Protein AF-A0A261B0F0-F1 (afdb_monomer_lite)

Organism: Caenorhabditis remanei (NCBI:txid31234)

Radius of gyration: 28.97 Å; chains: 1; bounding box: 73×93×72 Å

Secondary structure (DSSP, 8-state):
----------------------------------SEETTEE-HHHHHHHHTEETTTTEEPPHHHHHHHHHHHHHS--PBP-HHHHHHHHHHTTT-HHHHHHHHHHHHHHHHHTT--TTGGGEESSSS-TT-PEEPPHHHHHHHHHHHHHHTT----HHHHHHHHHHHHHHHHHHHHHHHHHHHTT-SS-HHHHHHHHHHHHHHH-SPP-----TTSPPS-------

pLDDT: mean 70.71, std 19.35, range [28.67, 92.12]

Foldseek 3Di:
DDDDDDDDDDDDDPDPDPPCPDPPPPPPPPDLQDCDDPQAGEVVSLCCVQFADPVVGGGDDPVSNVVSVVVVVVGLHQHDLVVLVVVLVVCPPPPVVSNVVSVVVSVVSNDVSPDDPLLLLEACDPDDPLLRHYDDPVVLQVVQVCVCVVVVHDPDPVSSVVSSVVVRVVSRVVSVVVQVVVVVVDVDHSSVSSVVVVVVCVVVDDPDPPPPPPPPDDPPPPDDDD

Structure (mmCIF, N/CA/C/O backbone):
data_AF-A0A261B0F0-F1
#
_entry.id   AF-A0A261B0F0-F1
#
loop_
_atom_site.group_PDB
_atom_site.id
_atom_site.type_symbol
_atom_site.label_atom_id
_atom_site.label_alt_id
_atom_site.label_comp_id
_atom_site.label_asym_id
_atom_site.label_entity_id
_atom_site.label_seq_id
_atom_site.pdbx_PDB_ins_code
_atom_site.Cartn_x
_atom_site.Cartn_y
_atom_site.Cartn_z
_atom_site.occupancy
_atom_site.B_iso_or_equiv
_atom_site.auth_seq_id
_atom_site.auth_comp_id
_atom_site.auth_asym_id
_atom_site.auth_atom_id
_atom_site.pdbx_PDB_model_num
ATOM 1 N N . MET A 1 1 ? -51.728 63.336 38.977 1.00 35.16 1 MET A N 1
ATOM 2 C CA . MET A 1 1 ? -52.144 62.770 40.286 1.00 35.16 1 MET A CA 1
ATOM 3 C C . MET A 1 1 ? -51.046 61.835 40.785 1.00 35.16 1 MET A C 1
ATOM 5 O O . MET A 1 1 ? -50.604 61.065 39.953 1.00 35.16 1 MET A O 1
ATOM 9 N N . ARG A 1 2 ? -50.689 61.882 42.091 1.00 33.91 2 ARG A N 1
ATOM 10 C CA . ARG A 1 2 ? -49.745 61.002 42.855 1.00 33.91 2 ARG A CA 1
ATOM 11 C C . ARG A 1 2 ? -48.309 60.885 42.279 1.00 33.91 2 ARG A C 1
ATOM 13 O O . ARG A 1 2 ? -48.150 60.665 41.094 1.00 33.91 2 ARG A O 1
ATOM 20 N N . ARG A 1 3 ? -47.205 61.188 42.980 1.00 29.95 3 ARG A N 1
ATOM 21 C CA . ARG A 1 3 ? -46.650 60.934 44.343 1.00 29.95 3 ARG A CA 1
ATOM 22 C C . ARG A 1 3 ? -45.656 59.752 44.404 1.00 29.95 3 ARG A C 1
ATOM 24 O O . ARG A 1 3 ? -45.987 58.633 44.047 1.00 29.95 3 ARG A O 1
ATOM 31 N N . VAL A 1 4 ? -44.471 60.118 44.899 1.00 31.39 4 VAL A N 1
ATOM 32 C CA . VAL A 1 4 ? -43.168 59.452 45.129 1.00 31.39 4 VAL A CA 1
ATOM 33 C C . VAL A 1 4 ? -43.180 58.285 46.139 1.00 31.39 4 VAL A C 1
ATOM 35 O O . VAL A 1 4 ? -44.006 58.335 47.048 1.00 31.39 4 VAL A O 1
ATOM 38 N N . ALA A 1 5 ? -42.199 57.360 46.004 1.00 31.69 5 ALA A N 1
ATOM 39 C CA . ALA A 1 5 ? -41.456 56.535 47.012 1.00 31.69 5 ALA A CA 1
ATOM 40 C C . ALA A 1 5 ? -41.208 55.103 46.435 1.00 31.69 5 ALA A C 1
ATOM 42 O O . ALA A 1 5 ? -42.153 54.556 45.881 1.00 31.69 5 ALA A O 1
ATOM 43 N N . VAL A 1 6 ? -40.024 54.452 46.357 1.00 32.84 6 VAL A N 1
ATOM 44 C CA . VAL A 1 6 ? -38.794 54.354 47.201 1.00 32.84 6 VAL A CA 1
ATOM 45 C C . VAL A 1 6 ? -39.104 53.732 48.577 1.00 32.84 6 VAL A C 1
ATOM 47 O O . VAL A 1 6 ? -40.038 54.196 49.212 1.00 32.84 6 VAL A O 1
ATOM 50 N N . THR A 1 7 ? -38.410 52.740 49.145 1.00 32.31 7 THR A N 1
ATOM 51 C CA . THR A 1 7 ? -37.197 51.954 48.800 1.00 32.31 7 THR A CA 1
ATOM 52 C C . THR A 1 7 ? -37.584 50.555 48.210 1.00 32.31 7 THR A C 1
ATOM 54 O O . THR A 1 7 ? -38.614 50.513 47.542 1.00 32.31 7 THR A O 1
ATOM 57 N N . ASP A 1 8 ? -36.879 49.403 48.274 1.00 30.36 8 ASP A N 1
ATOM 58 C CA . ASP A 1 8 ? -35.608 48.978 48.917 1.00 30.36 8 ASP A CA 1
ATOM 59 C C . ASP A 1 8 ? -34.906 47.776 48.216 1.00 30.36 8 ASP A C 1
ATOM 61 O O . ASP A 1 8 ? -35.319 47.316 47.153 1.00 30.36 8 ASP A O 1
ATOM 65 N N . ASN A 1 9 ? -33.810 47.331 48.838 1.00 30.16 9 ASN A N 1
ATOM 66 C CA . ASN A 1 9 ? -32.865 46.249 48.559 1.00 30.16 9 ASN A CA 1
ATOM 67 C C . ASN A 1 9 ? -33.357 44.824 48.890 1.00 30.16 9 ASN A C 1
ATOM 69 O O . ASN A 1 9 ? -34.015 44.628 49.904 1.00 30.16 9 ASN A O 1
ATOM 73 N N . GLU A 1 10 ? -32.821 43.821 48.182 1.00 31.03 10 GLU A N 1
ATOM 74 C CA . GLU A 1 10 ? -31.960 42.809 48.827 1.00 31.03 10 GLU A CA 1
ATOM 75 C C . GLU A 1 10 ? -31.028 42.124 47.810 1.00 31.03 10 GLU A C 1
ATOM 77 O O . GLU A 1 10 ? -31.358 41.967 46.634 1.00 31.03 10 GLU A O 1
ATOM 82 N N . SER A 1 11 ? -29.817 41.780 48.253 1.00 33.94 11 SER A N 1
ATOM 83 C CA . SER A 1 11 ? -28.717 41.307 47.407 1.00 33.94 11 SER A CA 1
ATOM 84 C C . SER A 1 11 ? -28.261 39.910 47.820 1.00 33.94 11 SER A C 1
ATOM 86 O O . SER A 1 11 ? -27.661 39.766 48.885 1.00 33.94 11 SER A O 1
ATOM 88 N N . GLU A 1 12 ? -28.427 38.907 46.955 1.00 32.41 12 GLU A N 1
ATOM 89 C CA . GLU A 1 12 ? -27.807 37.592 47.159 1.00 32.41 12 GLU A CA 1
ATOM 90 C C . GLU A 1 12 ? -26.701 37.305 46.136 1.00 32.41 12 GLU A C 1
ATOM 92 O O . GLU A 1 12 ? -26.923 37.004 44.963 1.00 32.41 12 GLU A O 1
ATOM 97 N N . ASN A 1 13 ? -25.467 37.372 46.640 1.00 31.23 13 ASN A N 1
ATOM 98 C CA . ASN A 1 13 ? -24.272 36.822 46.012 1.00 31.23 13 ASN A CA 1
ATOM 99 C C . ASN A 1 13 ? -24.401 35.290 45.918 1.00 31.23 13 ASN A C 1
ATOM 101 O O . ASN A 1 13 ? -24.074 34.582 46.871 1.00 31.23 13 ASN A O 1
ATOM 105 N N . SER A 1 14 ? -24.816 34.756 44.767 1.00 32.66 14 SER A N 1
ATOM 106 C CA . SER A 1 14 ? -24.702 33.316 44.508 1.00 32.66 14 SER A CA 1
ATOM 107 C C . SER A 1 14 ? -23.310 32.995 43.961 1.00 32.66 14 SER A C 1
ATOM 109 O O . SER A 1 14 ? -23.016 33.169 42.775 1.00 32.66 14 SER A O 1
ATOM 111 N N . SER A 1 15 ? -22.417 32.566 44.853 1.00 28.67 15 SER A N 1
ATOM 112 C CA . SER A 1 15 ? -21.057 32.161 44.513 1.00 28.67 15 SER A CA 1
ATOM 113 C C . SER A 1 15 ? -21.056 30.848 43.727 1.00 28.67 15 SER A C 1
ATOM 115 O O . SER A 1 15 ? -21.059 29.756 44.292 1.00 28.67 15 SER A O 1
ATOM 117 N N . TYR A 1 16 ? -20.965 30.941 42.400 1.00 29.86 16 TYR A N 1
ATOM 118 C CA . TYR A 1 16 ? -20.604 29.792 41.571 1.00 29.86 16 TYR A CA 1
ATOM 119 C C . TYR A 1 16 ? -19.133 29.428 41.798 1.00 29.86 16 TYR A C 1
ATOM 121 O O . TYR A 1 16 ? -18.245 29.834 41.050 1.00 29.86 16 TYR A O 1
ATOM 129 N N . THR A 1 17 ? -18.872 28.637 42.838 1.00 34.03 17 THR A N 1
ATOM 130 C CA . THR A 1 17 ? -17.642 27.857 42.968 1.00 34.03 17 THR A CA 1
ATOM 131 C C . THR A 1 17 ? -17.579 26.864 41.807 1.00 34.03 17 THR A C 1
ATOM 133 O O . THR A 1 17 ? -18.410 25.955 41.737 1.00 34.03 17 THR A O 1
ATOM 136 N N . PRO A 1 18 ? -16.600 26.968 40.888 1.00 30.92 18 PRO A N 1
ATOM 137 C CA . PRO A 1 18 ? -16.408 25.935 39.888 1.00 30.92 18 PRO A CA 1
ATOM 138 C C . PRO A 1 18 ? -15.930 24.690 40.628 1.00 30.92 18 PRO A C 1
ATOM 140 O O . PRO A 1 18 ? -14.825 24.681 41.180 1.00 30.92 18 PRO A O 1
ATOM 143 N N . THR A 1 19 ? -16.755 23.641 40.671 1.00 32.44 19 THR A N 1
ATOM 144 C CA . THR A 1 19 ? -16.351 22.352 41.234 1.00 32.44 19 THR A CA 1
ATOM 145 C C . THR A 1 19 ? -15.064 21.924 40.547 1.00 32.44 19 THR A C 1
ATOM 147 O O . THR A 1 19 ? -15.055 21.661 39.343 1.00 32.44 19 THR A O 1
ATOM 150 N N . ARG A 1 20 ? -13.973 21.895 41.321 1.00 32.22 20 ARG A N 1
ATOM 151 C CA . ARG A 1 20 ? -12.617 21.559 40.885 1.00 32.22 20 ARG A CA 1
ATOM 152 C C . ARG A 1 20 ? -12.619 20.155 40.286 1.00 32.22 20 ARG A C 1
ATOM 154 O O . ARG A 1 20 ? -12.381 19.177 40.993 1.00 32.22 20 ARG A O 1
ATOM 161 N N . ARG A 1 21 ? -12.897 20.054 38.982 1.00 31.73 21 ARG A N 1
ATOM 162 C CA . ARG A 1 21 ? -12.754 18.813 38.224 1.00 31.73 21 ARG A CA 1
ATOM 163 C C . ARG A 1 21 ? -11.304 18.400 38.403 1.00 31.73 21 ARG A C 1
ATOM 165 O O . ARG A 1 21 ? -10.411 19.169 38.049 1.00 31.73 21 ARG A O 1
ATOM 172 N N . ALA A 1 22 ? -11.088 17.254 39.046 1.00 33.47 22 ALA A N 1
ATOM 173 C CA . ALA A 1 22 ? -9.748 16.778 39.337 1.00 33.47 22 ALA A CA 1
ATOM 174 C C . ALA A 1 22 ? -8.948 16.799 38.035 1.00 33.47 22 ALA A C 1
ATOM 176 O O . ALA A 1 22 ? -9.366 16.204 37.039 1.00 33.47 22 ALA A O 1
ATOM 177 N N . THR A 1 23 ? -7.839 17.538 38.035 1.00 32.75 23 THR A N 1
ATOM 178 C CA . THR A 1 23 ? -6.882 17.523 36.937 1.00 32.75 23 THR A CA 1
ATOM 179 C C . THR A 1 23 ? -6.371 16.101 36.821 1.00 32.75 23 THR A C 1
ATOM 181 O O . THR A 1 23 ? -5.490 15.695 37.580 1.00 32.75 23 THR A O 1
ATOM 184 N N . VAL A 1 24 ? -6.938 15.349 35.875 1.00 38.50 24 VAL A N 1
ATOM 185 C CA . VAL A 1 24 ? -6.263 14.193 35.293 1.00 38.50 24 VAL A CA 1
ATOM 186 C C . VAL A 1 24 ? -4.876 14.711 34.914 1.00 38.50 24 VAL A C 1
ATOM 188 O O . VAL A 1 24 ? -4.813 15.746 34.239 1.00 38.50 24 VAL A O 1
ATOM 191 N N . PRO A 1 25 ? -3.778 14.101 35.396 1.00 33.16 25 PRO A N 1
ATOM 192 C CA . PRO A 1 25 ? -2.4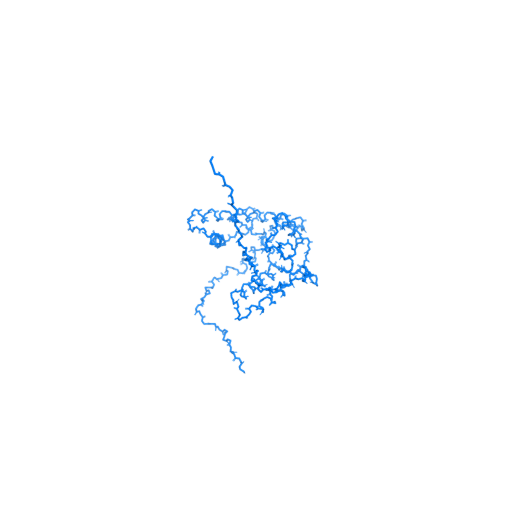59 14.567 35.021 1.00 33.16 25 PRO A CA 1
ATOM 193 C C . PRO A 1 25 ? -2.384 14.501 33.501 1.00 33.16 25 PRO A C 1
ATOM 195 O O . PRO A 1 25 ? -2.546 13.424 32.926 1.00 33.16 25 PRO A O 1
ATOM 198 N N . ALA A 1 26 ? -2.194 15.654 32.855 1.00 34.78 26 ALA A N 1
ATOM 199 C CA . ALA A 1 26 ? -1.899 15.689 31.435 1.00 34.78 26 ALA A CA 1
ATOM 200 C C . ALA A 1 26 ? -0.641 14.843 31.251 1.00 34.78 26 ALA A C 1
ATOM 202 O O . ALA A 1 26 ? 0.422 15.197 31.771 1.00 34.78 26 ALA A O 1
ATOM 203 N N . VAL A 1 27 ? -0.789 13.679 30.617 1.00 39.16 27 VAL A N 1
ATOM 204 C CA . VAL A 1 27 ? 0.317 12.742 30.474 1.00 39.16 27 VAL A CA 1
ATOM 205 C C . VAL A 1 27 ? 1.307 13.408 29.534 1.00 39.16 27 VAL A C 1
ATOM 207 O O . VAL A 1 27 ? 1.079 13.501 28.332 1.00 39.16 27 VAL A O 1
ATOM 210 N N . SER A 1 28 ? 2.375 13.952 30.116 1.00 34.97 28 SER A N 1
ATOM 211 C CA . SER A 1 28 ? 3.416 14.655 29.382 1.00 34.97 28 SER A CA 1
ATOM 212 C C . SER A 1 28 ? 4.156 13.651 28.507 1.00 34.97 28 SER A C 1
ATOM 214 O O . SER A 1 28 ? 5.152 13.053 28.908 1.00 34.97 28 SER A O 1
ATOM 216 N N . HIS A 1 29 ? 3.669 13.465 27.284 1.00 40.12 29 HIS A N 1
ATOM 217 C CA . HIS A 1 29 ? 4.395 12.798 26.210 1.00 40.12 29 HIS A CA 1
ATOM 218 C C . HIS A 1 29 ? 5.354 13.777 25.519 1.00 40.12 29 HIS A C 1
ATOM 220 O O . HIS A 1 29 ? 5.561 13.730 24.312 1.00 40.12 29 HIS A O 1
ATOM 226 N N . SER A 1 30 ? 6.016 14.633 26.309 1.00 41.41 30 SER A N 1
ATOM 227 C CA . SER A 1 30 ? 7.213 15.352 25.873 1.00 41.41 30 SER A CA 1
ATOM 228 C C . SER A 1 30 ? 8.431 14.427 25.964 1.00 41.41 30 SER A C 1
ATOM 230 O O . SER A 1 30 ? 9.343 14.603 26.771 1.00 41.41 30 SER A O 1
ATOM 232 N N . ARG A 1 31 ? 8.429 13.398 25.114 1.00 45.81 31 ARG A N 1
ATOM 233 C CA . ARG A 1 31 ?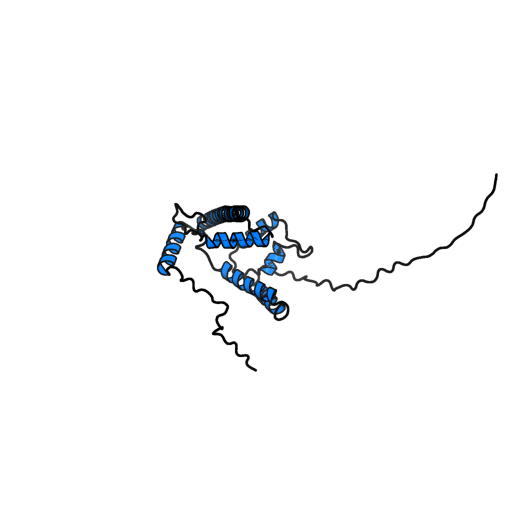 9.661 12.859 24.548 1.00 45.81 31 ARG A CA 1
ATOM 234 C C . ARG A 1 31 ? 9.663 13.286 23.092 1.00 45.81 31 ARG A C 1
ATOM 236 O O . ARG A 1 31 ? 8.796 12.867 22.335 1.00 45.81 31 ARG A O 1
ATOM 243 N N . THR A 1 32 ? 10.663 14.067 22.699 1.00 47.78 32 THR A N 1
ATOM 244 C CA . THR A 1 32 ? 11.094 14.187 21.304 1.00 47.78 32 THR A CA 1
ATOM 245 C C . THR A 1 32 ? 11.615 12.825 20.848 1.00 47.78 32 THR A C 1
ATOM 247 O O . THR A 1 32 ? 12.816 12.556 20.835 1.00 47.78 32 THR A O 1
ATOM 250 N N . LYS A 1 33 ? 10.678 11.921 20.557 1.00 61.50 33 LYS A N 1
ATOM 251 C CA . LYS A 1 33 ? 10.945 10.615 19.974 1.00 61.50 33 LYS A CA 1
ATOM 252 C C . LYS A 1 33 ? 11.580 10.837 18.606 1.00 61.50 33 LYS A C 1
ATOM 254 O O . LYS A 1 33 ? 11.023 11.521 17.756 1.00 61.50 33 LYS A O 1
ATOM 259 N N . LEU A 1 34 ? 12.770 10.283 18.415 1.00 79.69 34 LEU A N 1
ATOM 260 C CA . LEU A 1 34 ? 13.475 10.363 17.144 1.00 79.69 34 LEU A CA 1
ATOM 261 C C . LEU A 1 34 ? 12.772 9.440 16.145 1.00 79.69 34 LEU A C 1
ATOM 263 O O . LEU A 1 34 ? 12.695 8.243 16.396 1.00 79.69 34 LEU A O 1
ATOM 267 N N . ALA A 1 35 ? 12.360 9.936 14.976 1.00 82.75 35 ALA A N 1
ATOM 268 C CA . ALA A 1 35 ? 11.803 9.087 13.915 1.00 82.75 35 ALA A CA 1
ATOM 269 C C . ALA A 1 35 ? 12.739 7.942 13.442 1.00 82.75 35 ALA A C 1
ATOM 271 O O . ALA A 1 35 ? 12.301 7.019 12.754 1.00 82.75 35 ALA A O 1
ATOM 272 N N . SER A 1 36 ? 14.031 7.970 13.796 1.00 85.31 36 SER A N 1
ATOM 273 C CA . SER A 1 36 ? 14.965 6.858 13.581 1.00 85.31 36 SER A CA 1
ATOM 274 C C . SER A 1 36 ? 16.062 6.786 14.642 1.00 85.31 36 SER A C 1
ATOM 276 O O . SER A 1 36 ? 16.616 7.821 15.011 1.00 85.31 36 SER A O 1
ATOM 278 N N . ILE A 1 37 ? 16.456 5.570 15.031 1.00 86.62 37 ILE A N 1
ATOM 279 C CA . ILE A 1 37 ? 17.597 5.272 15.916 1.00 86.62 37 ILE A CA 1
ATOM 280 C C . ILE A 1 37 ? 18.470 4.194 15.250 1.00 86.62 37 ILE A C 1
ATOM 282 O O . ILE A 1 37 ? 17.957 3.349 14.523 1.00 86.62 37 ILE A O 1
ATOM 286 N N . ASN A 1 38 ? 19.795 4.229 15.450 1.00 83.00 38 ASN A N 1
ATOM 287 C CA . ASN A 1 38 ? 20.754 3.236 14.923 1.00 83.00 38 ASN A CA 1
ATOM 288 C C . ASN A 1 38 ? 20.621 2.948 13.409 1.00 83.00 38 ASN A C 1
ATOM 290 O O . ASN A 1 38 ? 20.755 1.811 12.963 1.00 83.00 38 ASN A O 1
ATOM 294 N N . ASN A 1 39 ? 20.344 3.993 12.620 1.00 81.62 39 ASN A N 1
ATOM 295 C CA . ASN A 1 39 ? 20.047 3.929 11.182 1.00 81.62 39 ASN A CA 1
ATOM 296 C C . ASN A 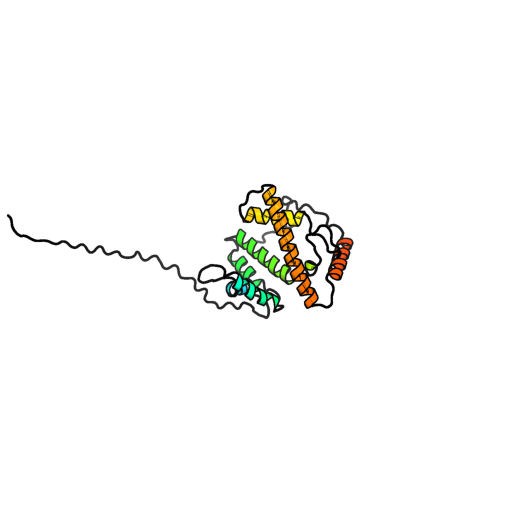1 39 ? 18.847 3.035 10.791 1.00 81.62 39 ASN A C 1
ATOM 298 O O . ASN A 1 39 ? 18.779 2.537 9.670 1.00 81.62 39 ASN A O 1
ATOM 302 N N . LYS A 1 40 ? 17.870 2.871 11.688 1.00 82.56 40 LYS A N 1
ATOM 303 C CA . LYS A 1 40 ? 16.608 2.173 11.427 1.00 82.56 40 LYS A CA 1
ATOM 304 C C . LYS A 1 40 ? 15.406 3.093 11.616 1.00 82.56 40 LYS A C 1
ATOM 306 O O . LYS A 1 40 ? 15.445 3.977 12.471 1.00 82.56 40 LYS A O 1
ATOM 311 N N . TRP A 1 41 ? 14.342 2.900 10.841 1.00 87.38 41 TRP A N 1
ATOM 312 C CA . TRP A 1 41 ? 13.082 3.629 11.033 1.00 87.38 41 TRP A CA 1
ATOM 313 C C . TRP A 1 41 ? 12.328 3.104 12.260 1.00 87.38 41 TRP A C 1
ATOM 315 O O . TRP A 1 41 ? 12.161 1.895 12.392 1.00 87.38 41 TRP A O 1
ATOM 325 N N . LEU A 1 42 ? 11.850 4.010 13.116 1.00 89.00 42 LEU A N 1
ATOM 326 C CA . LEU A 1 42 ? 10.960 3.708 14.242 1.00 89.00 42 LEU A CA 1
ATOM 327 C C . LEU A 1 42 ? 9.514 4.021 13.809 1.00 89.00 42 LEU A C 1
ATOM 329 O O . LEU A 1 42 ? 9.204 5.198 13.623 1.00 89.00 42 LEU A O 1
ATOM 333 N N . PRO A 1 43 ? 8.646 3.026 13.531 1.00 86.44 43 PRO A N 1
ATOM 334 C CA . PRO A 1 43 ? 7.383 3.258 12.822 1.00 86.44 43 PRO A CA 1
ATOM 335 C C . PRO A 1 43 ? 6.367 4.132 13.554 1.00 86.44 43 PRO A C 1
ATOM 337 O O . PRO A 1 43 ? 5.660 4.902 12.899 1.00 86.44 43 PRO A O 1
ATOM 340 N N . ILE A 1 44 ? 6.272 4.013 14.880 1.00 88.88 44 ILE A N 1
ATOM 341 C CA . ILE A 1 44 ? 5.342 4.807 15.686 1.00 88.88 44 ILE A CA 1
ATOM 342 C C . ILE A 1 44 ? 5.913 6.219 15.818 1.00 88.88 44 ILE A C 1
ATOM 344 O O . ILE A 1 44 ? 5.242 7.161 15.408 1.00 88.88 44 ILE A O 1
ATOM 348 N N . SER A 1 45 ? 7.175 6.361 16.241 1.00 89.81 45 SER A N 1
ATOM 349 C CA . SER A 1 45 ? 7.877 7.654 16.321 1.00 89.81 45 SER A CA 1
ATOM 350 C C . SER A 1 45 ? 7.843 8.428 14.997 1.00 89.81 45 SER A C 1
ATOM 352 O O . SER A 1 45 ? 7.533 9.617 14.971 1.00 89.81 45 SER A O 1
ATOM 354 N N . PHE A 1 46 ? 8.121 7.760 13.870 1.00 89.88 46 PHE A N 1
ATOM 355 C CA . PHE A 1 46 ? 8.056 8.377 12.545 1.00 89.88 46 PHE A CA 1
ATOM 356 C C . PHE A 1 46 ? 6.640 8.876 12.250 1.00 89.88 46 PHE A C 1
ATOM 358 O O . PHE A 1 46 ? 6.486 10.004 11.790 1.00 89.88 46 PHE A O 1
ATOM 365 N N . SER A 1 47 ? 5.614 8.067 12.529 1.00 88.06 47 SER A N 1
ATOM 366 C CA . SER A 1 47 ? 4.213 8.422 12.270 1.00 88.06 47 SER A CA 1
ATOM 367 C C . SER A 1 47 ? 3.714 9.559 13.169 1.00 88.06 47 SER A C 1
ATOM 369 O O . SER A 1 47 ? 3.028 10.454 12.678 1.00 88.06 47 SER A O 1
ATOM 371 N N . GLU A 1 48 ? 4.101 9.566 14.447 1.00 87.81 48 GLU A N 1
ATOM 372 C CA . GLU A 1 48 ? 3.822 10.644 15.408 1.00 87.81 48 GLU A CA 1
ATOM 373 C C . GLU A 1 48 ? 4.480 11.975 14.999 1.00 87.81 48 GLU A C 1
ATOM 375 O O . GLU A 1 48 ? 3.894 13.029 15.218 1.00 87.81 48 GLU A O 1
ATOM 380 N N . GLU A 1 49 ? 5.664 11.947 14.375 1.00 87.56 49 GLU A N 1
ATOM 381 C CA . GLU A 1 49 ? 6.353 13.153 13.883 1.00 87.56 49 GLU A CA 1
ATOM 382 C C . GLU A 1 49 ? 5.836 13.615 12.501 1.00 87.56 49 GLU A C 1
ATOM 384 O O . GLU A 1 49 ? 5.840 14.807 12.194 1.00 87.56 49 GLU A O 1
ATOM 389 N N . ASN A 1 50 ? 5.410 12.686 11.633 1.00 85.38 50 ASN A N 1
ATOM 390 C CA . ASN A 1 50 ? 5.231 12.955 10.198 1.00 85.38 50 ASN A CA 1
ATOM 391 C C . ASN A 1 50 ? 3.799 12.836 9.668 1.00 85.38 50 ASN A C 1
ATOM 393 O O . ASN A 1 50 ? 3.527 13.365 8.586 1.00 85.38 50 ASN A O 1
ATOM 397 N N . PHE A 1 51 ? 2.899 12.144 10.368 1.00 85.69 51 PHE A N 1
ATOM 398 C CA . PHE A 1 51 ? 1.538 11.863 9.892 1.00 85.69 51 PHE A CA 1
ATOM 399 C C . PHE A 1 51 ? 0.437 12.306 10.861 1.00 85.69 51 PHE A C 1
ATOM 401 O O . PHE A 1 51 ? -0.722 12.388 10.450 1.00 85.69 51 PHE A O 1
ATOM 408 N N . TYR A 1 52 ? 0.771 12.608 12.116 1.00 82.50 52 TYR A N 1
ATOM 409 C CA . TYR A 1 52 ? -0.201 12.827 13.183 1.00 82.50 52 TYR A CA 1
ATOM 410 C C . TYR A 1 52 ? 0.107 14.089 13.997 1.00 82.50 52 TYR A C 1
ATOM 412 O O . TYR A 1 52 ? 1.234 14.305 14.429 1.00 82.50 52 TYR A O 1
ATOM 420 N N . ASP A 1 53 ? -0.905 14.916 14.240 1.00 81.06 53 ASP A N 1
ATOM 421 C CA . ASP A 1 53 ? -0.849 15.979 15.236 1.00 81.06 53 ASP A CA 1
ATOM 422 C C . ASP A 1 53 ? -1.171 15.379 16.609 1.00 81.06 53 ASP A C 1
ATOM 424 O O . ASP A 1 53 ? -2.331 15.205 16.990 1.00 81.06 53 ASP A O 1
ATOM 428 N N . SER A 1 54 ? -0.116 15.069 17.361 1.00 79.00 54 SER A N 1
ATOM 429 C CA . SER A 1 54 ? -0.219 14.490 18.704 1.00 79.00 54 SER A CA 1
ATOM 430 C C . SER A 1 54 ? -0.787 15.453 19.762 1.00 79.00 54 SER A C 1
ATOM 432 O O . SER A 1 54 ? -1.150 14.998 20.844 1.00 79.00 54 SER A O 1
ATOM 434 N N . LEU A 1 55 ? -0.881 16.763 19.486 1.00 81.38 55 LEU A N 1
ATOM 435 C CA . LEU A 1 55 ? -1.507 17.735 20.394 1.00 81.38 55 LEU A CA 1
ATOM 436 C C . LEU A 1 55 ? -3.028 17.744 20.227 1.00 81.38 55 LEU A C 1
ATOM 438 O O . LEU A 1 55 ? -3.756 17.779 21.218 1.00 81.38 55 LEU A O 1
ATOM 442 N N . ASN A 1 56 ? -3.501 17.708 18.979 1.00 75.94 56 ASN A N 1
ATOM 443 C CA . ASN A 1 56 ? -4.928 17.762 18.653 1.00 75.94 56 ASN A CA 1
ATOM 444 C C . ASN A 1 56 ? -5.573 16.376 18.461 1.00 75.94 56 ASN A C 1
ATOM 446 O O . ASN A 1 56 ? -6.797 16.276 18.402 1.00 75.94 56 ASN A O 1
ATOM 450 N N . GLY A 1 57 ? -4.780 15.304 18.380 1.00 80.06 57 GLY A N 1
ATOM 451 C CA . GLY A 1 57 ? -5.269 13.931 18.234 1.00 80.06 57 GLY A CA 1
ATOM 452 C C . GLY A 1 57 ? -5.822 13.614 16.840 1.00 80.06 57 GLY A C 1
ATOM 453 O O . GLY A 1 57 ? -6.713 12.771 16.705 1.00 80.06 57 GLY A O 1
ATOM 454 N N . VAL A 1 58 ? -5.319 14.284 15.800 1.00 73.38 58 VAL A N 1
ATOM 455 C CA . VAL A 1 58 ? -5.832 14.203 14.420 1.00 73.38 58 VAL A CA 1
ATOM 456 C C . VAL A 1 58 ? -4.703 13.976 13.409 1.00 73.38 58 VAL A C 1
ATOM 458 O O . VAL A 1 58 ? -3.573 14.386 13.660 1.00 73.38 58 VAL A O 1
ATOM 461 N N . PRO A 1 59 ? -4.956 13.337 12.251 1.00 74.50 59 PRO A N 1
ATOM 462 C CA . PRO A 1 59 ? -3.957 13.249 11.189 1.00 74.50 59 PRO A CA 1
ATOM 463 C C . PRO A 1 59 ? -3.600 14.634 10.629 1.00 74.50 59 PRO A C 1
ATOM 465 O O . PRO A 1 59 ? -4.436 15.539 10.583 1.00 74.50 59 PRO A O 1
ATOM 468 N N . LEU A 1 60 ? -2.365 14.779 10.146 1.00 74.50 60 LEU A N 1
ATOM 469 C CA . LEU A 1 60 ? -1.955 15.943 9.356 1.00 74.50 60 LEU A CA 1
ATOM 470 C C . LEU A 1 60 ? -2.698 15.969 8.008 1.00 74.50 60 LEU A C 1
ATOM 472 O O . LEU A 1 60 ? -3.263 14.970 7.563 1.00 74.50 60 LEU A O 1
ATOM 476 N N . CYS A 1 61 ? -2.703 17.117 7.325 1.00 80.50 61 CYS A N 1
ATOM 477 C CA . CYS A 1 61 ? -3.389 17.217 6.038 1.00 80.50 61 CYS A CA 1
ATOM 478 C C . CYS A 1 61 ? -2.702 16.361 4.954 1.00 80.50 61 CYS A C 1
ATOM 480 O O . CYS A 1 61 ? -1.483 16.166 4.961 1.00 80.50 61 CYS A O 1
ATOM 482 N N . GLN A 1 62 ? -3.496 15.878 3.991 1.00 70.69 62 GLN A N 1
ATOM 483 C CA . GLN A 1 62 ? -3.065 14.926 2.959 1.00 70.69 62 GLN A CA 1
ATOM 484 C C . GLN A 1 62 ? -1.780 15.357 2.229 1.00 70.69 62 GLN A C 1
ATOM 486 O O . GLN A 1 62 ? -0.871 14.550 2.063 1.00 70.69 62 GLN A O 1
ATOM 491 N N . ALA A 1 63 ? -1.663 16.636 1.855 1.00 72.44 63 ALA A N 1
ATOM 492 C CA . ALA A 1 63 ? -0.484 17.159 1.160 1.00 72.44 63 ALA A CA 1
ATOM 493 C C . ALA A 1 63 ? 0.803 17.079 2.009 1.00 72.44 63 ALA A C 1
ATOM 495 O O . ALA A 1 63 ? 1.872 16.755 1.490 1.00 72.44 63 ALA A O 1
ATOM 496 N N . THR A 1 64 ? 0.707 17.325 3.320 1.00 77.81 64 THR A N 1
ATOM 497 C CA . THR A 1 64 ? 1.834 17.186 4.256 1.00 77.81 64 THR A CA 1
ATOM 498 C C . THR A 1 64 ? 2.219 15.721 4.444 1.00 77.81 64 THR A C 1
ATOM 500 O O . THR A 1 64 ? 3.408 15.400 4.436 1.00 77.81 64 THR A O 1
ATOM 503 N N . ILE A 1 65 ? 1.234 14.821 4.549 1.00 73.38 65 ILE A N 1
ATOM 504 C CA . ILE A 1 65 ? 1.471 13.371 4.615 1.00 73.38 65 ILE A CA 1
ATOM 505 C C . ILE A 1 65 ? 2.187 12.893 3.344 1.00 73.38 65 ILE A C 1
ATOM 507 O O . ILE A 1 65 ? 3.215 12.226 3.440 1.00 73.38 65 ILE A O 1
ATOM 511 N N . GLU A 1 66 ? 1.710 13.274 2.157 1.00 75.56 66 GLU A N 1
ATOM 512 C CA . GLU A 1 66 ? 2.306 12.883 0.872 1.00 75.56 66 GLU A CA 1
ATOM 513 C C . GLU A 1 66 ? 3.746 13.380 0.686 1.00 75.56 66 GLU A C 1
ATOM 515 O O . GLU A 1 66 ? 4.581 12.642 0.157 1.00 75.56 66 GLU A O 1
ATOM 520 N N . GLU A 1 67 ? 4.078 14.595 1.135 1.00 80.19 67 GLU A N 1
ATOM 521 C CA . GLU A 1 67 ? 5.468 15.069 1.135 1.00 80.19 67 GLU A CA 1
ATOM 522 C C . GLU A 1 67 ? 6.321 14.293 2.149 1.00 80.19 67 GLU A C 1
ATOM 524 O O . GLU A 1 67 ? 7.426 13.852 1.823 1.00 80.19 67 GLU A O 1
ATOM 529 N N . ASN A 1 68 ? 5.803 14.042 3.353 1.00 83.38 68 ASN A N 1
ATOM 530 C CA . ASN A 1 68 ? 6.533 13.313 4.386 1.00 83.38 68 ASN A CA 1
ATOM 531 C C . ASN A 1 68 ? 6.762 11.830 4.037 1.00 83.38 68 ASN A C 1
ATOM 533 O O . ASN A 1 68 ? 7.834 11.303 4.337 1.00 83.38 68 ASN A O 1
ATOM 537 N N . VAL A 1 69 ? 5.843 11.166 3.323 1.00 80.56 69 VAL A N 1
ATOM 538 C CA . VAL A 1 69 ? 6.048 9.802 2.787 1.00 80.56 69 VAL A CA 1
ATOM 539 C C . VAL A 1 69 ? 7.287 9.737 1.884 1.00 80.56 69 VAL A C 1
ATOM 541 O O . VAL A 1 69 ? 8.003 8.733 1.887 1.00 80.56 69 VAL A O 1
ATOM 544 N N . LYS A 1 70 ? 7.636 10.819 1.171 1.00 78.88 70 LYS A N 1
ATOM 545 C CA . LYS A 1 70 ? 8.859 10.860 0.347 1.00 78.88 70 LYS A CA 1
ATOM 546 C C . LYS A 1 70 ? 10.135 10.712 1.183 1.00 78.88 70 LYS A C 1
ATOM 548 O O . LYS A 1 70 ? 11.148 10.312 0.621 1.00 78.88 70 LYS A O 1
ATOM 553 N N . LYS A 1 71 ? 10.117 10.985 2.497 1.00 82.19 71 LYS A N 1
ATOM 554 C CA . LYS A 1 71 ? 11.262 10.740 3.398 1.00 82.19 71 LYS A CA 1
ATOM 555 C C . LYS A 1 71 ? 11.568 9.241 3.522 1.00 82.19 71 LYS A C 1
ATOM 557 O O . LYS A 1 71 ? 12.736 8.869 3.464 1.00 82.19 71 LYS A O 1
ATOM 562 N N . LEU A 1 72 ? 10.538 8.390 3.593 1.00 73.38 72 LEU A N 1
ATOM 563 C CA . LEU A 1 72 ? 10.686 6.926 3.586 1.00 73.38 72 LEU A CA 1
ATOM 564 C C . LEU A 1 72 ? 11.245 6.432 2.241 1.00 73.38 72 LEU A C 1
ATOM 566 O O . LEU A 1 72 ? 12.120 5.578 2.207 1.00 73.38 72 LEU A O 1
ATOM 570 N N . MET A 1 73 ? 10.799 7.026 1.128 1.00 68.94 73 MET A N 1
ATOM 571 C CA . MET A 1 73 ? 11.222 6.642 -0.231 1.00 68.94 73 MET A CA 1
ATOM 572 C C . MET A 1 73 ? 12.623 7.146 -0.635 1.00 68.94 73 MET A C 1
ATOM 574 O O . MET A 1 73 ? 13.162 6.700 -1.654 1.00 68.94 73 MET A O 1
ATOM 578 N N . LYS A 1 74 ? 13.184 8.109 0.113 1.00 72.25 74 LYS A N 1
ATOM 579 C CA . LYS A 1 74 ? 14.506 8.720 -0.123 1.00 72.25 74 LYS A CA 1
ATOM 580 C C . LYS A 1 74 ? 15.640 8.028 0.637 1.00 72.25 74 LYS A C 1
ATOM 582 O O . LYS A 1 74 ? 16.782 8.151 0.205 1.00 72.25 74 LYS A O 1
ATOM 587 N N . THR A 1 75 ? 15.349 7.326 1.734 1.00 70.12 75 THR A N 1
ATOM 588 C CA . THR A 1 75 ? 16.384 6.756 2.606 1.00 70.12 75 THR A CA 1
ATOM 589 C C . THR A 1 75 ? 16.109 5.288 2.892 1.00 70.12 75 THR A C 1
ATOM 591 O O . THR A 1 75 ? 15.157 4.954 3.597 1.00 70.12 75 THR A O 1
ATOM 594 N N . ASP A 1 76 ? 16.988 4.430 2.380 1.00 69.81 76 ASP A N 1
ATOM 595 C CA . ASP A 1 76 ? 16.954 2.987 2.600 1.00 69.81 76 ASP A CA 1
ATOM 596 C C . ASP A 1 76 ? 17.429 2.656 4.026 1.00 69.81 76 ASP A C 1
ATOM 598 O O . ASP A 1 76 ? 18.619 2.490 4.300 1.00 69.81 76 ASP A O 1
ATOM 602 N N . LYS A 1 77 ? 16.482 2.664 4.968 1.00 78.94 77 LYS A N 1
ATOM 603 C CA . LYS A 1 77 ? 16.669 2.195 6.343 1.00 78.94 77 LYS A CA 1
ATOM 604 C C . LYS A 1 77 ? 15.711 1.043 6.593 1.00 78.94 77 LYS A C 1
ATOM 606 O O . LYS A 1 77 ? 14.510 1.166 6.352 1.00 78.94 77 LYS A O 1
ATOM 611 N N . ILE A 1 78 ? 16.231 -0.032 7.174 1.00 79.19 78 ILE A N 1
ATOM 612 C CA . ILE A 1 78 ? 15.406 -1.119 7.704 1.00 79.19 78 ILE A CA 1
ATOM 613 C C . ILE A 1 78 ? 14.494 -0.606 8.826 1.00 79.19 78 ILE A C 1
ATOM 615 O O . ILE A 1 78 ? 14.821 0.360 9.521 1.00 79.19 78 ILE A O 1
ATOM 619 N N . ILE A 1 79 ? 13.350 -1.256 9.015 1.00 8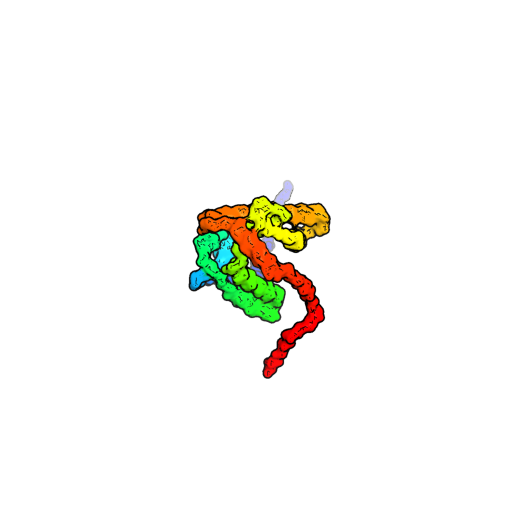3.31 79 ILE A N 1
ATOM 620 C CA . ILE A 1 79 ? 12.419 -0.924 10.095 1.00 83.31 79 ILE A CA 1
ATOM 621 C C . ILE A 1 79 ? 12.872 -1.595 11.401 1.00 83.31 79 ILE A C 1
ATOM 623 O O . ILE A 1 79 ? 13.303 -2.747 11.396 1.00 83.31 79 ILE A O 1
ATOM 627 N N . ASP A 1 80 ? 12.773 -0.877 12.521 1.00 84.44 80 ASP A N 1
ATOM 628 C CA . ASP A 1 80 ? 12.913 -1.439 13.862 1.00 84.44 80 ASP A CA 1
ATOM 629 C C . ASP A 1 80 ? 11.523 -1.673 14.490 1.00 84.44 80 ASP A C 1
ATOM 631 O O . ASP A 1 80 ? 10.758 -0.720 14.647 1.00 84.44 80 ASP A O 1
ATOM 635 N N . PRO A 1 81 ? 11.154 -2.918 14.845 1.00 82.56 81 PRO A N 1
ATOM 636 C CA . PRO A 1 81 ? 9.839 -3.223 15.405 1.00 82.56 81 PRO A CA 1
ATOM 637 C C . PRO A 1 81 ? 9.706 -2.927 16.908 1.00 82.56 81 PRO A C 1
ATOM 639 O O . PRO A 1 81 ? 8.642 -3.201 17.466 1.00 82.56 81 PRO A O 1
ATOM 642 N N . SER A 1 82 ? 10.752 -2.428 17.581 1.00 83.75 82 SER A N 1
ATOM 643 C CA . SER A 1 82 ? 10.801 -2.364 19.051 1.00 83.75 82 SER A CA 1
ATOM 644 C C . SER A 1 82 ? 9.630 -1.601 19.676 1.00 83.75 82 SER A C 1
ATOM 646 O O . SER A 1 82 ? 9.055 -2.094 20.637 1.00 83.75 82 SER A O 1
ATOM 648 N N . GLU A 1 83 ? 9.182 -0.483 19.093 1.00 86.25 83 GLU A N 1
ATOM 649 C CA . GLU A 1 83 ? 8.034 0.280 19.624 1.00 86.25 83 GLU A CA 1
ATOM 650 C C . GLU A 1 83 ? 6.721 -0.519 19.610 1.00 86.25 83 GLU A C 1
ATOM 652 O O . GLU A 1 83 ? 5.895 -0.389 20.511 1.00 86.25 83 GLU A O 1
ATOM 657 N N . PHE A 1 84 ? 6.518 -1.369 18.597 1.00 83.69 84 PHE A N 1
ATOM 658 C CA . PHE A 1 84 ? 5.370 -2.271 18.569 1.00 83.69 84 PHE A CA 1
ATOM 659 C C . PHE A 1 84 ? 5.535 -3.390 19.608 1.00 83.69 84 PHE A C 1
ATOM 661 O O . PHE A 1 84 ? 4.567 -3.765 20.258 1.00 83.69 84 PHE A O 1
ATOM 668 N N . LEU A 1 85 ? 6.743 -3.921 19.812 1.00 79.06 85 LEU A N 1
ATOM 669 C CA . LEU A 1 85 ? 6.984 -4.950 20.832 1.00 79.06 85 LEU A CA 1
ATOM 670 C C . LEU A 1 85 ? 6.798 -4.410 22.261 1.00 79.06 85 LEU A C 1
ATOM 672 O O . LEU A 1 85 ? 6.187 -5.086 23.088 1.00 79.06 85 LEU A O 1
ATOM 676 N N . GLU A 1 86 ? 7.249 -3.183 22.530 1.00 83.81 86 GLU A N 1
ATOM 677 C CA . GLU A 1 86 ? 6.996 -2.461 23.782 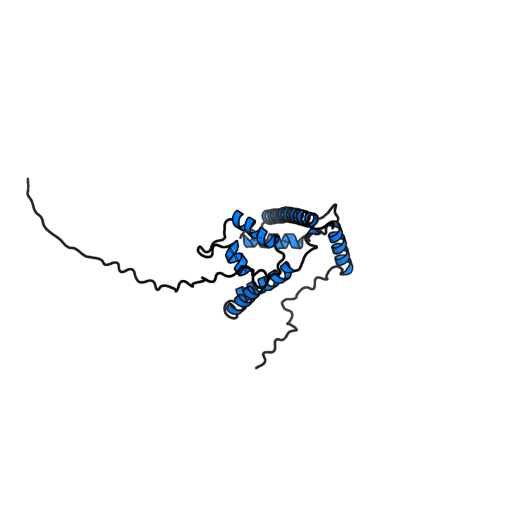1.00 83.81 86 GLU A CA 1
ATOM 678 C C . GLU A 1 86 ? 5.488 -2.275 24.005 1.00 83.81 86 GLU A C 1
ATOM 680 O O . GLU A 1 86 ? 4.959 -2.718 25.024 1.00 83.81 86 GLU A O 1
ATOM 685 N N . LEU A 1 87 ? 4.765 -1.745 23.012 1.00 81.12 87 LEU A N 1
ATOM 686 C CA . LEU A 1 87 ? 3.315 -1.554 23.096 1.00 81.12 87 LEU A CA 1
ATOM 687 C C . LEU A 1 87 ? 2.543 -2.881 23.245 1.00 81.12 87 LEU A C 1
ATOM 689 O O . LEU A 1 87 ? 1.549 -2.938 23.965 1.00 81.12 87 LEU A O 1
ATOM 693 N N . ALA A 1 88 ? 2.982 -3.968 22.603 1.00 77.44 88 ALA A N 1
ATOM 694 C CA . ALA A 1 88 ? 2.379 -5.288 22.795 1.00 77.44 88 ALA A CA 1
ATOM 695 C C . ALA A 1 88 ? 2.569 -5.788 24.239 1.00 77.44 88 ALA A C 1
ATOM 697 O O . ALA A 1 88 ? 1.620 -6.301 24.831 1.00 77.44 88 ALA A O 1
ATOM 698 N N . SER A 1 89 ? 3.757 -5.574 24.818 1.00 79.12 89 SER A N 1
ATOM 699 C CA . SER A 1 89 ? 4.064 -5.896 26.217 1.00 79.12 89 SER A CA 1
ATOM 700 C C . SER A 1 89 ? 3.202 -5.093 27.200 1.00 79.12 89 SER A C 1
ATOM 702 O O . SER A 1 89 ? 2.653 -5.660 28.142 1.00 79.12 89 SER A O 1
ATOM 704 N N . GLU A 1 90 ? 2.987 -3.795 26.951 1.00 83.81 90 GLU A N 1
ATOM 705 C CA . GLU A 1 90 ? 2.092 -2.954 27.767 1.00 83.81 90 GLU A CA 1
ATOM 706 C C . GLU A 1 90 ? 0.627 -3.423 27.733 1.00 83.81 90 GLU A C 1
ATOM 708 O O . GLU A 1 90 ? -0.097 -3.310 28.724 1.00 83.81 90 GLU A O 1
ATOM 713 N N . MET A 1 91 ? 0.165 -3.941 26.590 1.00 82.25 91 MET A N 1
ATOM 714 C CA . MET A 1 91 ? -1.213 -4.418 26.412 1.00 82.25 91 MET A CA 1
ATOM 715 C C . MET A 1 91 ? -1.421 -5.873 26.873 1.00 82.25 91 MET A C 1
ATOM 717 O O . MET A 1 91 ? -2.569 -6.337 26.905 1.00 82.25 91 MET A O 1
ATOM 721 N N . HIS A 1 92 ? -0.348 -6.584 27.239 1.00 79.50 92 HIS A N 1
ATOM 722 C CA . HIS A 1 92 ? -0.386 -7.997 27.610 1.00 79.50 92 HIS A CA 1
ATOM 723 C C . HIS A 1 92 ? -1.324 -8.254 28.796 1.00 79.50 92 HIS A C 1
ATOM 725 O O . HIS A 1 92 ? -1.307 -7.544 29.803 1.00 79.50 92 HIS A O 1
ATOM 731 N N . GLY A 1 93 ? -2.196 -9.255 28.664 1.00 72.88 93 GLY A N 1
ATOM 732 C CA . GLY A 1 93 ? -3.163 -9.646 29.698 1.00 72.88 93 GLY A CA 1
ATOM 733 C C . GLY A 1 93 ? -4.286 -8.632 29.985 1.00 72.88 93 GLY A C 1
ATOM 734 O O . GLY A 1 93 ? -5.279 -9.001 30.609 1.00 72.88 93 GLY A O 1
ATOM 735 N N . THR A 1 94 ? -4.187 -7.387 29.506 1.00 83.56 94 THR A N 1
ATOM 736 C CA . THR A 1 94 ? -5.184 -6.327 29.740 1.00 83.56 94 THR A CA 1
ATOM 737 C C . THR A 1 94 ? -6.046 -6.041 28.511 1.00 83.56 94 THR A C 1
ATOM 739 O O . THR A 1 94 ? -7.253 -5.825 28.639 1.00 83.56 94 THR A O 1
ATOM 742 N N . ARG A 1 95 ? -5.460 -6.032 27.304 1.00 78.81 95 ARG A N 1
ATOM 743 C CA . ARG A 1 95 ? -6.141 -5.657 26.048 1.00 78.81 95 ARG A CA 1
ATOM 744 C C . ARG A 1 95 ? -5.752 -6.619 24.909 1.00 78.81 95 ARG A C 1
ATOM 746 O O . ARG A 1 95 ? -5.154 -6.192 23.919 1.00 78.81 95 ARG A O 1
ATOM 753 N N . PRO A 1 96 ? -6.155 -7.906 24.981 1.00 71.12 96 PRO A N 1
ATOM 754 C CA . PRO A 1 96 ? -5.641 -8.980 24.115 1.00 71.12 96 PRO A CA 1
ATOM 755 C C . PRO A 1 96 ? -5.952 -8.816 22.617 1.00 71.12 96 PRO A C 1
ATOM 757 O O . PRO A 1 96 ? -5.277 -9.402 21.775 1.00 71.12 96 PRO A O 1
ATOM 760 N N . VAL A 1 97 ? -6.968 -8.027 22.247 1.00 74.31 97 VAL A N 1
ATOM 761 C CA . VAL A 1 97 ? -7.238 -7.684 20.836 1.00 74.31 97 VAL A CA 1
ATOM 762 C C . VAL A 1 97 ? -6.193 -6.704 20.295 1.00 74.31 97 VAL A C 1
ATOM 764 O O . VAL A 1 97 ? -5.774 -6.828 19.147 1.00 74.31 97 VAL A O 1
ATOM 767 N N . ILE A 1 98 ? -5.746 -5.753 21.121 1.00 74.19 98 ILE A N 1
ATOM 768 C CA . ILE A 1 98 ? -4.749 -4.748 20.736 1.00 74.19 98 ILE A CA 1
ATOM 769 C C . ILE A 1 98 ? -3.355 -5.362 20.756 1.00 74.19 98 ILE A C 1
ATOM 771 O O . ILE A 1 98 ? -2.619 -5.171 19.801 1.00 74.19 98 ILE A O 1
ATOM 775 N N . GLU A 1 99 ? -3.034 -6.177 21.760 1.00 74.69 99 GLU A N 1
ATOM 776 C CA . GLU A 1 99 ? -1.821 -7.005 21.776 1.00 74.69 99 GLU A CA 1
ATOM 777 C C . GLU A 1 99 ? -1.666 -7.790 20.457 1.00 74.69 99 GLU A C 1
ATOM 779 O O . GLU A 1 99 ? -0.658 -7.659 19.765 1.00 74.69 99 GLU A O 1
ATOM 784 N N . LYS A 1 100 ? -2.713 -8.512 20.025 1.00 71.56 100 LYS A N 1
ATOM 785 C CA . LYS A 1 100 ? -2.725 -9.237 18.740 1.00 71.56 100 LYS A CA 1
ATOM 786 C C . LYS A 1 100 ? -2.596 -8.324 17.518 1.00 71.56 100 LYS A C 1
ATOM 788 O O . LYS A 1 100 ? -1.884 -8.679 16.581 1.00 71.56 100 LYS A O 1
ATOM 793 N N . LEU A 1 101 ? -3.260 -7.165 17.509 1.00 75.88 101 LEU A N 1
ATOM 794 C CA . LEU A 1 101 ? -3.144 -6.185 16.423 1.00 75.88 101 LEU A CA 1
ATOM 795 C C . LEU A 1 101 ? -1.708 -5.658 16.302 1.00 75.88 101 LEU A C 1
ATOM 797 O O . LEU A 1 101 ? -1.155 -5.615 15.207 1.00 75.88 101 LEU A O 1
ATOM 801 N N . VAL A 1 102 ? -1.095 -5.297 17.427 1.00 78.69 102 VAL A N 1
ATOM 802 C CA . VAL A 1 102 ? 0.259 -4.744 17.491 1.00 78.69 102 VAL A CA 1
ATOM 803 C C . VAL A 1 102 ? 1.303 -5.803 17.116 1.00 78.69 102 VAL A C 1
ATOM 805 O O . VAL A 1 102 ? 2.205 -5.509 16.336 1.00 78.69 102 VAL A O 1
ATOM 808 N N . LEU A 1 103 ? 1.134 -7.062 17.535 1.00 69.62 103 LEU A N 1
ATOM 809 C CA . LEU A 1 103 ? 1.942 -8.188 17.039 1.00 69.62 103 LEU A CA 1
ATOM 810 C C . LEU A 1 103 ? 1.768 -8.410 15.521 1.00 69.62 103 LEU A C 1
ATOM 812 O O . LEU A 1 103 ? 2.736 -8.705 14.819 1.00 69.62 103 LEU A O 1
ATOM 816 N N . GLY A 1 104 ? 0.567 -8.188 14.979 1.00 71.62 104 GLY A N 1
ATOM 817 C CA . GLY A 1 104 ? 0.336 -8.128 13.532 1.00 71.62 104 GLY A CA 1
ATOM 818 C C . GLY A 1 104 ? 1.119 -6.999 12.849 1.00 71.62 104 GLY A C 1
ATOM 819 O O . GLY A 1 104 ? 1.689 -7.205 11.777 1.00 71.62 104 GLY A O 1
ATOM 820 N N . MET A 1 105 ? 1.230 -5.832 13.490 1.00 79.06 105 MET A N 1
ATOM 821 C CA . MET A 1 105 ? 2.055 -4.718 13.005 1.00 79.06 105 MET A CA 1
ATOM 822 C C . MET A 1 105 ? 3.560 -5.015 13.093 1.00 79.06 105 MET A C 1
ATOM 824 O O . MET A 1 105 ? 4.297 -4.614 12.191 1.00 79.06 105 MET A O 1
ATOM 828 N N . VAL A 1 106 ? 4.030 -5.783 14.088 1.00 75.81 106 VAL A N 1
ATOM 829 C CA . VAL A 1 106 ? 5.407 -6.325 14.123 1.00 75.81 106 VAL A CA 1
ATOM 830 C C . VAL A 1 106 ? 5.665 -7.204 12.899 1.00 75.81 106 VAL A C 1
ATOM 832 O O . VAL A 1 106 ? 6.666 -7.019 12.209 1.00 75.81 106 VAL A O 1
ATOM 835 N N . PHE A 1 107 ? 4.761 -8.136 12.586 1.00 72.38 107 PHE A N 1
ATOM 836 C CA . PHE A 1 107 ? 4.903 -8.989 11.405 1.00 72.38 107 PHE A CA 1
ATOM 837 C C . PHE A 1 107 ? 4.922 -8.162 10.112 1.00 72.38 107 PHE A C 1
ATOM 839 O O . PHE A 1 107 ? 5.858 -8.276 9.322 1.00 72.38 107 PHE A O 1
ATOM 846 N N . MET A 1 108 ? 3.943 -7.271 9.924 1.00 74.12 108 MET A N 1
ATOM 847 C CA . MET A 1 108 ? 3.851 -6.430 8.727 1.00 74.12 108 MET A CA 1
ATOM 848 C C . MET A 1 108 ? 5.071 -5.520 8.557 1.00 74.12 108 MET A C 1
ATOM 850 O O . MET A 1 108 ? 5.606 -5.437 7.457 1.00 74.12 108 MET A O 1
ATOM 854 N N . SER A 1 109 ? 5.560 -4.884 9.624 1.00 68.88 109 SER A N 1
ATOM 855 C CA . SER A 1 109 ? 6.737 -4.006 9.553 1.00 68.88 109 SER A CA 1
ATOM 856 C C . SER A 1 109 ? 8.025 -4.753 9.191 1.00 68.88 109 SER A C 1
ATOM 858 O O . SER A 1 109 ? 8.806 -4.243 8.393 1.00 68.88 109 SER A O 1
ATOM 860 N N . ASN A 1 110 ? 8.224 -5.981 9.681 1.00 63.69 110 ASN A N 1
ATOM 861 C CA . ASN A 1 110 ? 9.379 -6.804 9.298 1.00 63.69 110 ASN A CA 1
ATOM 862 C C . ASN A 1 110 ? 9.247 -7.421 7.893 1.00 63.69 110 ASN A C 1
ATOM 864 O O . ASN A 1 110 ? 10.252 -7.591 7.206 1.00 63.69 110 ASN A O 1
ATOM 868 N N . MET A 1 111 ? 8.029 -7.752 7.451 1.00 63.31 111 MET A N 1
ATOM 869 C CA . MET A 1 111 ? 7.789 -8.351 6.130 1.00 63.31 111 MET A CA 1
ATOM 870 C C . MET A 1 111 ? 7.850 -7.312 5.004 1.00 63.31 111 MET A C 1
ATOM 872 O O . MET A 1 111 ? 8.549 -7.528 4.014 1.00 63.31 111 MET A O 1
ATOM 876 N N . VAL A 1 112 ? 7.201 -6.154 5.187 1.00 58.50 112 VAL A N 1
ATOM 877 C CA . VAL A 1 112 ? 7.255 -5.015 4.248 1.00 58.50 112 VAL A CA 1
ATOM 878 C C . VAL A 1 112 ? 8.684 -4.484 4.107 1.00 58.50 112 VAL A C 1
ATOM 880 O O . VAL A 1 112 ? 9.081 -4.093 3.015 1.00 58.50 112 VAL A O 1
ATOM 883 N N . ALA A 1 113 ? 9.488 -4.530 5.175 1.00 44.22 113 ALA A N 1
ATOM 884 C CA . ALA A 1 113 ? 10.903 -4.159 5.134 1.00 44.22 113 ALA A CA 1
ATOM 885 C C . ALA A 1 113 ? 11.797 -5.124 4.329 1.00 44.22 113 ALA A C 1
ATOM 887 O O . ALA A 1 113 ? 12.998 -4.872 4.233 1.00 44.22 113 ALA A O 1
ATOM 888 N N . LYS A 1 114 ? 11.265 -6.234 3.790 1.00 46.38 114 LYS A N 1
ATOM 889 C CA . LYS A 1 114 ? 12.084 -7.273 3.150 1.00 46.38 114 LYS A CA 1
ATOM 890 C C . LYS A 1 114 ? 11.635 -7.678 1.744 1.00 46.38 114 LYS A C 1
ATOM 892 O O . LYS A 1 114 ? 12.494 -7.819 0.879 1.00 46.38 114 LYS A O 1
ATOM 897 N N . TYR A 1 115 ? 10.336 -7.877 1.506 1.00 52.28 115 TYR A N 1
ATOM 898 C CA . TYR A 1 115 ? 9.803 -8.390 0.234 1.00 52.28 115 TYR A CA 1
ATOM 899 C C . TYR A 1 115 ? 8.402 -7.794 -0.026 1.00 52.28 115 TYR A C 1
ATOM 901 O O . TYR A 1 115 ? 7.617 -7.620 0.898 1.00 52.28 115 TYR A O 1
ATOM 909 N N . ASP A 1 116 ? 8.023 -7.439 -1.253 1.00 64.44 116 ASP A N 1
ATOM 910 C CA . ASP A 1 116 ? 8.191 -8.277 -2.440 1.00 64.44 116 ASP A CA 1
ATOM 911 C C . ASP A 1 116 ? 8.713 -7.518 -3.686 1.00 64.44 116 ASP A C 1
ATOM 913 O O . ASP A 1 116 ? 7.982 -6.704 -4.258 1.00 64.44 116 ASP A O 1
ATOM 917 N N . PRO A 1 117 ? 9.947 -7.794 -4.164 1.00 65.31 117 PRO A N 1
ATOM 918 C CA . PRO A 1 117 ? 10.468 -7.221 -5.405 1.00 65.31 117 PRO A CA 1
ATOM 919 C C . PRO A 1 117 ? 9.708 -7.707 -6.647 1.00 65.31 117 PRO A C 1
ATOM 921 O O . PRO A 1 117 ? 9.739 -7.028 -7.670 1.00 65.31 117 PRO A O 1
ATOM 924 N N . TYR A 1 118 ? 8.985 -8.829 -6.572 1.00 77.00 118 TYR A N 1
ATOM 925 C CA . TYR A 1 118 ? 8.137 -9.312 -7.658 1.00 77.00 118 TYR A CA 1
ATOM 926 C C . TYR A 1 118 ? 6.746 -8.660 -7.677 1.00 77.00 118 TYR A C 1
ATOM 928 O O . TYR A 1 118 ? 6.021 -8.822 -8.657 1.00 77.00 118 TYR A O 1
ATOM 936 N N . PHE A 1 119 ? 6.380 -7.841 -6.684 1.00 81.94 119 PHE A N 1
ATOM 937 C CA . PHE A 1 119 ? 5.070 -7.181 -6.644 1.00 81.94 119 PHE A CA 1
ATOM 938 C C . PHE A 1 119 ? 4.812 -6.316 -7.889 1.00 81.94 119 PHE A C 1
ATOM 940 O O . PHE A 1 119 ? 3.708 -6.306 -8.429 1.00 81.94 119 PHE A O 1
ATOM 947 N N . ILE A 1 120 ? 5.848 -5.645 -8.407 1.00 83.62 120 ILE A N 1
ATOM 948 C CA . ILE A 1 120 ? 5.772 -4.846 -9.644 1.00 83.62 120 ILE A CA 1
ATOM 949 C C . ILE A 1 120 ? 5.622 -5.689 -10.921 1.00 83.62 120 ILE A C 1
ATOM 951 O O . ILE A 1 120 ? 5.166 -5.172 -11.947 1.00 83.62 120 ILE A O 1
ATOM 955 N N . ALA A 1 121 ? 5.964 -6.977 -10.851 1.00 86.69 121 ALA A N 1
ATOM 956 C CA . ALA A 1 121 ? 5.784 -7.961 -11.912 1.00 86.69 121 ALA A CA 1
ATOM 957 C C . ALA A 1 121 ? 4.393 -8.628 -11.892 1.00 86.69 121 ALA A C 1
ATOM 959 O O . ALA A 1 121 ? 4.062 -9.379 -12.813 1.00 86.69 121 ALA A O 1
ATOM 960 N N . CYS A 1 122 ? 3.554 -8.326 -10.896 1.00 87.69 122 CYS A N 1
ATOM 961 C CA . CYS A 1 122 ? 2.144 -8.710 -10.877 1.00 87.69 122 CYS A CA 1
ATOM 962 C C . CYS A 1 122 ? 1.272 -7.732 -11.693 1.00 87.69 122 CYS A C 1
ATOM 964 O O . CYS A 1 122 ? 1.676 -6.603 -11.967 1.00 87.69 122 CYS A O 1
ATOM 966 N N . THR A 1 123 ? 0.059 -8.130 -12.088 1.00 88.75 123 THR A N 1
ATOM 967 C CA . THR A 1 123 ? -0.886 -7.300 -12.864 1.00 88.75 123 THR A CA 1
ATOM 968 C C . THR A 1 123 ? -2.346 -7.472 -12.409 1.00 88.75 123 THR A C 1
ATOM 970 O O . THR A 1 123 ? -2.754 -8.588 -12.086 1.00 88.75 123 THR A O 1
ATOM 973 N N . PRO A 1 124 ? -3.175 -6.406 -12.389 1.00 85.69 124 PRO A N 1
ATOM 974 C CA . PRO A 1 124 ? -4.613 -6.520 -12.119 1.00 85.69 124 PRO A CA 1
ATOM 975 C C . PRO A 1 124 ? -5.439 -7.016 -13.310 1.00 85.69 124 PRO A C 1
ATOM 977 O O . PRO A 1 124 ? -6.572 -7.462 -13.128 1.00 85.69 124 PRO A O 1
ATOM 980 N N . ALA A 1 125 ? -4.891 -6.927 -14.525 1.00 83.88 125 ALA A N 1
ATOM 981 C CA . ALA A 1 125 ? -5.505 -7.482 -15.724 1.00 83.88 125 ALA A CA 1
ATOM 982 C C . ALA A 1 125 ? -5.319 -9.007 -15.767 1.00 83.88 125 ALA A C 1
ATOM 984 O O . ALA A 1 125 ? -4.248 -9.504 -15.432 1.00 83.88 125 ALA A O 1
ATOM 985 N N . GLN A 1 126 ? -6.329 -9.747 -16.239 1.00 75.12 126 GLN A N 1
ATOM 986 C CA . GLN A 1 126 ? -6.223 -11.203 -16.440 1.00 75.12 126 GLN A CA 1
ATOM 987 C C . GLN A 1 126 ? -5.125 -11.576 -17.452 1.00 75.12 126 GLN A C 1
ATOM 989 O O . GLN A 1 126 ? -4.497 -12.625 -17.330 1.00 75.12 126 GLN A O 1
ATOM 994 N N . ASN A 1 127 ? -4.877 -10.691 -18.422 1.00 73.19 127 ASN A N 1
ATOM 995 C CA . ASN A 1 127 ? -3.946 -10.887 -19.526 1.00 73.19 127 ASN A CA 1
ATOM 996 C C . ASN A 1 127 ? -2.930 -9.732 -19.513 1.00 73.19 127 ASN A C 1
ATOM 998 O O . ASN A 1 127 ? -3.318 -8.581 -19.305 1.00 73.19 127 ASN A O 1
ATOM 1002 N N . SER A 1 128 ? -1.652 -10.003 -19.789 1.00 77.31 128 SER A N 1
ATOM 1003 C CA . SER A 1 128 ? -0.618 -8.969 -19.945 1.00 77.31 128 SER A CA 1
ATOM 1004 C C . SER A 1 128 ? 0.171 -9.182 -21.229 1.00 77.31 128 SER A C 1
ATOM 1006 O O . SER A 1 128 ? 0.703 -10.263 -21.458 1.00 77.31 128 SER A O 1
ATOM 1008 N N . THR A 1 129 ? 0.312 -8.127 -22.032 1.00 75.44 129 THR A N 1
ATOM 1009 C CA . THR A 1 129 ? 1.208 -8.088 -23.203 1.00 75.44 129 THR A CA 1
ATOM 1010 C C . THR A 1 129 ? 2.693 -8.087 -22.828 1.00 75.44 129 THR A C 1
ATOM 1012 O O . THR A 1 129 ? 3.543 -8.238 -23.698 1.00 75.44 129 THR A O 1
ATOM 1015 N N . LYS A 1 130 ? 3.002 -7.907 -21.538 1.00 79.19 130 LYS A N 1
ATOM 1016 C CA . LYS A 1 130 ? 4.348 -7.912 -20.948 1.00 79.19 130 LYS A CA 1
ATOM 1017 C C . LYS A 1 130 ? 4.586 -9.111 -20.025 1.00 79.19 130 LYS A C 1
ATOM 1019 O O . LYS A 1 130 ? 5.466 -9.072 -19.173 1.00 79.19 130 LYS A O 1
ATOM 1024 N N . ASP A 1 131 ? 3.753 -10.145 -20.135 1.00 83.56 131 ASP A N 1
ATOM 1025 C CA . ASP A 1 131 ? 3.888 -11.398 -19.387 1.00 83.56 131 ASP A CA 1
ATOM 1026 C C . ASP A 1 131 ? 3.892 -11.278 -17.844 1.00 83.56 131 ASP A C 1
ATOM 1028 O O . ASP A 1 131 ? 4.281 -12.211 -17.143 1.00 83.56 131 ASP A O 1
ATOM 1032 N N . TYR A 1 132 ? 3.381 -10.173 -17.301 1.00 88.69 132 TYR A N 1
ATOM 1033 C CA . TYR A 1 132 ? 3.143 -9.987 -15.863 1.00 88.69 132 TYR A CA 1
ATOM 1034 C C . TYR A 1 132 ? 2.167 -11.026 -15.283 1.00 88.69 132 TYR A C 1
ATOM 1036 O O . TYR A 1 132 ? 1.238 -11.466 -15.963 1.00 88.69 132 TYR A O 1
ATOM 1044 N N . VAL A 1 133 ? 2.356 -11.395 -14.012 1.00 87.38 133 VAL A N 1
ATOM 1045 C CA . VAL A 1 133 ? 1.571 -12.436 -13.321 1.00 87.38 133 VAL A CA 1
ATOM 1046 C C . VAL A 1 133 ? 0.241 -11.867 -12.805 1.00 87.38 133 VAL A C 1
ATOM 1048 O O . VAL A 1 133 ? 0.256 -10.910 -12.032 1.00 87.38 133 VAL A O 1
ATOM 1051 N N . PRO A 1 134 ? -0.928 -12.402 -13.195 1.00 88.88 134 PRO A N 1
ATOM 1052 C CA . PRO A 1 134 ? -2.206 -11.856 -12.751 1.00 88.88 134 PRO A CA 1
ATOM 1053 C C . PRO A 1 134 ? -2.454 -12.098 -11.257 1.00 88.88 134 PRO A C 1
ATOM 1055 O O . PRO A 1 134 ? -2.266 -13.206 -10.753 1.00 88.88 134 PRO A O 1
ATOM 1058 N N . PHE A 1 135 ? -2.945 -11.076 -10.550 1.00 85.38 135 PHE A N 1
ATOM 1059 C CA . PHE A 1 135 ? -3.519 -11.265 -9.215 1.00 85.38 135 PHE A CA 1
ATOM 1060 C C . PHE A 1 135 ? -4.756 -12.168 -9.291 1.00 85.38 135 PHE A C 1
ATOM 1062 O O . PHE A 1 135 ? -5.555 -12.085 -10.228 1.00 85.38 135 PHE A O 1
ATOM 1069 N N . SER A 1 136 ? -4.948 -13.010 -8.275 1.00 84.88 136 SER A N 1
ATOM 1070 C CA . SER A 1 136 ? -6.098 -13.912 -8.212 1.00 84.88 136 SER A CA 1
ATOM 1071 C C . SER A 1 136 ? -7.422 -13.154 -8.052 1.00 84.88 136 SER A C 1
ATOM 1073 O O . SER A 1 136 ? -7.486 -12.057 -7.493 1.00 84.88 136 SER A O 1
ATOM 1075 N N . HIS A 1 137 ? -8.523 -13.767 -8.492 1.00 84.50 137 HIS A N 1
ATOM 1076 C CA . HIS A 1 137 ? -9.863 -13.234 -8.223 1.00 84.50 137 HIS A CA 1
ATOM 1077 C C . HIS A 1 137 ? -10.159 -13.151 -6.714 1.00 84.50 137 HIS A C 1
ATOM 1079 O O . HIS A 1 137 ? -10.747 -12.167 -6.265 1.00 84.50 137 HIS A O 1
ATOM 1085 N N . ASP A 1 138 ? -9.679 -14.125 -5.930 1.00 84.50 138 ASP A N 1
ATOM 1086 C CA . ASP A 1 138 ? -9.780 -14.134 -4.464 1.00 84.50 138 ASP A CA 1
ATOM 1087 C C . ASP A 1 138 ? -9.119 -12.901 -3.824 1.00 84.50 138 ASP A C 1
ATOM 1089 O O . ASP A 1 138 ? -9.673 -12.347 -2.877 1.00 84.50 138 ASP A O 1
ATOM 1093 N N . PHE A 1 139 ? -7.982 -12.422 -4.349 1.00 86.50 139 PHE A N 1
ATOM 1094 C CA . PHE A 1 139 ? -7.342 -11.196 -3.858 1.00 86.50 139 PHE A CA 1
ATOM 1095 C C . PHE A 1 139 ? -8.286 -9.991 -3.977 1.00 86.50 139 PHE A C 1
ATOM 1097 O O . PHE A 1 139 ? -8.566 -9.322 -2.982 1.00 86.50 139 PHE A O 1
ATOM 1104 N N . PHE A 1 140 ? -8.840 -9.750 -5.170 1.00 87.44 140 PHE A N 1
ATOM 1105 C CA . PHE A 1 140 ? -9.753 -8.625 -5.394 1.00 87.44 140 PHE A CA 1
ATOM 1106 C C . PHE A 1 140 ? -11.037 -8.740 -4.577 1.00 87.44 140 PHE A C 1
ATOM 1108 O O . PHE A 1 140 ? -11.492 -7.739 -4.022 1.00 87.44 140 PHE A O 1
ATOM 1115 N N . ARG A 1 141 ? -11.590 -9.950 -4.454 1.00 87.12 141 ARG A N 1
ATOM 1116 C CA . ARG A 1 141 ? -12.772 -10.219 -3.631 1.00 87.12 141 ARG A CA 1
ATOM 1117 C C . ARG A 1 141 ? -12.511 -9.909 -2.156 1.00 87.12 141 ARG A C 1
ATOM 1119 O O . ARG A 1 141 ? -13.294 -9.190 -1.544 1.00 87.12 141 ARG A O 1
ATOM 1126 N N . ASN A 1 142 ? -11.400 -10.391 -1.599 1.00 85.06 142 ASN A N 1
ATOM 1127 C CA . ASN A 1 142 ? -11.058 -10.191 -0.190 1.00 85.06 142 ASN A CA 1
ATOM 1128 C C . ASN A 1 142 ? -10.785 -8.714 0.136 1.00 85.06 142 ASN A C 1
ATOM 1130 O O . ASN A 1 142 ? -11.281 -8.211 1.143 1.00 85.06 142 ASN A O 1
ATOM 1134 N N . VAL A 1 143 ? -10.052 -8.001 -0.728 1.00 81.06 143 VAL A N 1
ATOM 1135 C CA . VAL A 1 143 ? -9.795 -6.559 -0.557 1.00 81.06 143 VAL A CA 1
ATOM 1136 C C . VAL A 1 143 ? -11.091 -5.751 -0.675 1.00 81.06 143 VAL A C 1
ATOM 1138 O O . VAL A 1 143 ? -11.330 -4.859 0.136 1.00 81.06 143 VAL A O 1
ATOM 1141 N N . SER A 1 144 ? -11.969 -6.086 -1.624 1.00 86.00 144 SER A N 1
ATOM 1142 C CA . SER A 1 144 ? -13.247 -5.381 -1.799 1.00 86.00 144 SER A CA 1
ATOM 1143 C C . SER A 1 144 ? -14.200 -5.624 -0.630 1.00 86.00 144 SER A C 1
ATOM 1145 O O . SER A 1 144 ? -14.756 -4.669 -0.097 1.00 86.00 144 SER A O 1
ATOM 1147 N N . ALA A 1 145 ? -14.318 -6.869 -0.157 1.00 83.44 145 ALA A N 1
ATOM 1148 C CA . ALA A 1 145 ? -15.107 -7.206 1.026 1.00 83.44 145 ALA A CA 1
ATOM 1149 C C . ALA A 1 145 ? -14.586 -6.503 2.294 1.00 83.44 145 ALA A C 1
ATOM 1151 O O . ALA A 1 145 ? -15.380 -6.037 3.113 1.00 83.44 145 ALA A O 1
ATOM 1152 N N . PHE A 1 146 ? -13.261 -6.375 2.444 1.00 87.19 146 PHE A N 1
ATOM 1153 C CA . PHE A 1 146 ? -12.650 -5.601 3.527 1.00 87.19 146 PHE A CA 1
ATOM 1154 C C . PHE A 1 146 ? -13.030 -4.113 3.455 1.00 87.19 146 PHE A C 1
ATOM 1156 O O . PHE A 1 146 ? -13.438 -3.549 4.468 1.00 87.19 146 PHE A O 1
ATOM 1163 N N . ILE A 1 147 ? -12.960 -3.495 2.270 1.00 79.06 147 ILE A N 1
ATOM 1164 C CA . ILE A 1 147 ? -13.339 -2.088 2.056 1.00 79.06 147 ILE A CA 1
ATOM 1165 C C . ILE A 1 147 ? -14.831 -1.875 2.346 1.00 79.06 147 ILE A C 1
ATOM 1167 O O . ILE A 1 147 ? -15.175 -1.030 3.168 1.00 79.06 147 ILE A O 1
ATOM 1171 N N . ILE A 1 148 ? -15.716 -2.667 1.734 1.00 82.38 148 ILE A N 1
ATOM 1172 C CA . ILE A 1 148 ? -17.180 -2.563 1.888 1.00 82.38 148 ILE A CA 1
ATOM 1173 C C . ILE A 1 148 ? -17.576 -2.658 3.362 1.00 82.38 148 ILE A C 1
ATOM 1175 O O . ILE A 1 148 ? -18.272 -1.781 3.877 1.00 82.38 148 ILE A O 1
ATOM 1179 N N . LYS A 1 149 ? -17.048 -3.662 4.073 1.00 85.50 149 LYS A N 1
ATOM 1180 C CA . LYS A 1 149 ? -17.286 -3.836 5.508 1.00 85.50 149 LYS A CA 1
ATOM 1181 C C . LYS A 1 149 ? -16.671 -2.711 6.347 1.00 85.50 149 LYS A C 1
ATOM 1183 O O . LYS A 1 149 ? -17.299 -2.267 7.304 1.00 85.50 149 LYS A O 1
ATOM 1188 N N . GLY A 1 150 ? -15.470 -2.247 6.000 1.00 79.69 150 GLY A N 1
ATOM 1189 C CA . GLY A 1 150 ? -14.769 -1.165 6.699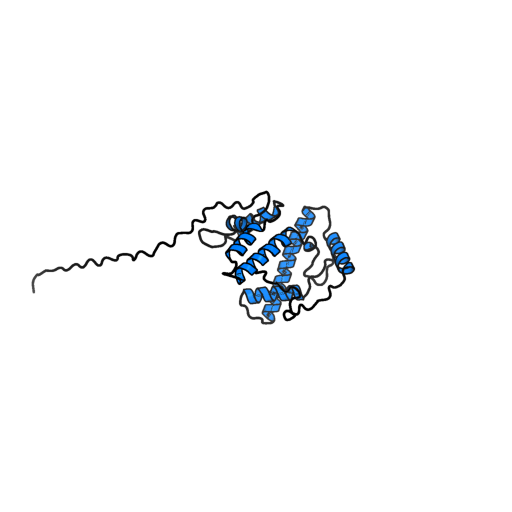 1.00 79.69 150 GLY A CA 1
ATOM 1190 C C . GLY A 1 150 ? -15.485 0.186 6.614 1.00 79.69 150 GLY A C 1
ATOM 1191 O O . GLY A 1 150 ? -15.466 0.943 7.580 1.00 79.69 150 GLY A O 1
ATOM 1192 N N . PHE A 1 151 ? -16.172 0.458 5.501 1.00 84.75 151 PHE A N 1
ATOM 1193 C CA . PHE A 1 151 ? -16.989 1.661 5.295 1.00 84.75 151 PHE A CA 1
ATOM 1194 C C . PHE A 1 151 ? -18.489 1.455 5.581 1.00 84.75 151 PHE A C 1
ATOM 1196 O O . PHE A 1 151 ? -19.299 2.317 5.237 1.00 84.75 151 PHE A O 1
ATOM 1203 N N . GLY A 1 152 ? -18.877 0.329 6.194 1.00 86.69 152 GLY A N 1
ATOM 1204 C CA . GLY A 1 152 ? -20.265 0.046 6.579 1.00 86.69 152 GLY A CA 1
ATOM 1205 C C . GLY A 1 152 ? -21.260 0.018 5.412 1.00 86.69 152 GLY A C 1
ATOM 1206 O O . GLY A 1 152 ? -22.435 0.316 5.613 1.00 86.69 152 GLY A O 1
ATOM 1207 N N . GLN A 1 153 ? -20.794 -0.281 4.198 1.00 85.12 153 GLN A N 1
ATOM 1208 C CA . GLN A 1 153 ? -21.627 -0.336 2.996 1.00 85.12 153 GLN A CA 1
ATOM 1209 C C . GLN A 1 153 ? -22.417 -1.652 2.933 1.00 85.12 153 GLN A C 1
ATOM 1211 O O . GLN A 1 153 ? -22.012 -2.659 3.522 1.00 85.12 153 GLN A O 1
ATOM 1216 N N . SER A 1 154 ? -23.529 -1.665 2.195 1.00 85.94 154 SER A N 1
ATOM 1217 C CA . SER A 1 154 ? -24.244 -2.905 1.893 1.00 85.94 154 SER A CA 1
ATOM 1218 C C . SER A 1 154 ? -23.414 -3.798 0.966 1.00 85.94 154 SER A C 1
ATOM 1220 O O . SER A 1 154 ? -22.703 -3.329 0.077 1.00 85.94 154 SER A O 1
ATOM 1222 N N . THR A 1 155 ? -23.502 -5.113 1.166 1.00 84.62 155 THR A N 1
ATOM 1223 C CA . THR A 1 155 ? -22.842 -6.129 0.326 1.00 84.62 155 THR A CA 1
ATOM 1224 C C . THR A 1 155 ? -23.686 -6.461 -0.908 1.00 84.62 155 THR A C 1
ATOM 1226 O O . THR A 1 155 ? -23.895 -7.629 -1.232 1.00 84.62 155 THR A O 1
ATOM 1229 N N . ASP A 1 156 ? -24.233 -5.434 -1.557 1.00 91.19 156 ASP A N 1
ATOM 1230 C CA . ASP A 1 156 ? -25.034 -5.592 -2.769 1.00 91.19 156 ASP A CA 1
ATOM 1231 C C . ASP A 1 156 ? -24.115 -5.780 -3.983 1.00 91.19 156 ASP A C 1
ATOM 1233 O O . ASP A 1 156 ? -23.016 -5.223 -4.041 1.00 91.19 156 ASP A O 1
ATOM 1237 N N . MET A 1 157 ? -24.567 -6.543 -4.983 1.00 89.62 157 MET A N 1
ATOM 1238 C CA . MET A 1 157 ? -23.743 -6.938 -6.137 1.00 89.62 157 MET A CA 1
ATOM 1239 C C . MET A 1 157 ? -23.153 -5.740 -6.903 1.00 89.62 157 MET A C 1
ATOM 1241 O O . MET A 1 157 ? -22.015 -5.808 -7.376 1.00 89.62 157 MET A O 1
ATOM 1245 N N . ASP A 1 158 ? -23.896 -4.634 -6.990 1.00 90.62 158 ASP A N 1
ATOM 1246 C CA . ASP A 1 158 ? -23.442 -3.398 -7.635 1.00 90.62 158 ASP A CA 1
ATOM 1247 C C . ASP A 1 158 ? -22.308 -2.728 -6.846 1.00 90.62 158 ASP A C 1
ATOM 1249 O O . ASP A 1 158 ? -21.322 -2.281 -7.437 1.00 90.62 158 ASP A O 1
ATOM 1253 N N . VAL A 1 159 ? -22.401 -2.722 -5.511 1.00 89.00 159 VAL A N 1
ATOM 1254 C CA . VAL A 1 159 ? -21.361 -2.199 -4.612 1.00 89.00 159 VAL A CA 1
ATOM 1255 C C . VAL A 1 159 ? -20.118 -3.085 -4.685 1.00 89.00 159 VAL A C 1
ATOM 1257 O O . VAL A 1 159 ? -19.020 -2.572 -4.900 1.00 89.00 159 VAL A O 1
ATOM 1260 N N . GLU A 1 160 ? -20.271 -4.413 -4.610 1.00 89.12 160 GLU A N 1
ATOM 1261 C CA . GLU A 1 160 ? -19.157 -5.360 -4.768 1.00 89.12 160 GLU A CA 1
ATOM 1262 C C . GLU A 1 160 ? -18.444 -5.202 -6.115 1.00 89.12 160 GLU A C 1
ATOM 1264 O O . GLU A 1 160 ? -17.210 -5.166 -6.167 1.00 89.12 160 GLU A O 1
ATOM 1269 N N . THR A 1 161 ? -19.202 -5.050 -7.203 1.00 92.12 161 THR A N 1
ATOM 1270 C CA . THR A 1 161 ? -18.663 -4.859 -8.556 1.00 92.12 161 THR A CA 1
ATOM 1271 C C . THR A 1 161 ? -17.939 -3.519 -8.686 1.00 92.12 161 THR A C 1
ATOM 1273 O O . THR A 1 161 ? -16.813 -3.470 -9.194 1.00 92.12 161 THR A O 1
ATOM 1276 N N . TYR A 1 162 ? -18.543 -2.437 -8.185 1.00 91.62 162 TYR A N 1
ATOM 1277 C CA . TYR A 1 162 ? -17.952 -1.101 -8.190 1.00 91.62 162 TYR A CA 1
ATOM 1278 C C . TYR A 1 162 ? -16.658 -1.044 -7.367 1.00 91.62 162 TYR A C 1
ATOM 1280 O O . TYR A 1 162 ? -15.628 -0.598 -7.878 1.00 91.62 162 TYR A O 1
ATOM 1288 N N . THR A 1 163 ? -16.661 -1.555 -6.131 1.00 86.06 163 THR A N 1
ATOM 1289 C CA . THR A 1 163 ? -15.458 -1.603 -5.288 1.00 86.06 163 THR A CA 1
ATOM 1290 C C . THR A 1 163 ? -14.380 -2.493 -5.909 1.00 86.06 163 THR A C 1
ATOM 1292 O O . THR A 1 163 ? -13.225 -2.077 -5.976 1.00 86.06 163 THR A O 1
ATOM 1295 N N . THR A 1 164 ? -14.738 -3.661 -6.457 1.00 89.12 164 THR A N 1
ATOM 1296 C CA . THR A 1 164 ? -13.791 -4.546 -7.165 1.00 89.12 164 THR A CA 1
ATOM 1297 C C . THR A 1 164 ? -13.111 -3.836 -8.332 1.00 89.12 164 THR A C 1
ATOM 1299 O O . THR A 1 164 ? -11.897 -3.964 -8.520 1.00 89.12 164 THR A O 1
ATOM 1302 N N . ARG A 1 165 ? -13.868 -3.050 -9.108 1.00 91.56 165 ARG A N 1
ATOM 1303 C CA . ARG A 1 165 ? -13.301 -2.215 -10.167 1.00 91.56 165 ARG A CA 1
ATOM 1304 C C . ARG A 1 165 ? -12.374 -1.140 -9.594 1.00 91.56 165 ARG A C 1
ATOM 1306 O O . ARG A 1 165 ? -11.241 -1.026 -10.052 1.00 91.56 165 ARG A O 1
ATOM 1313 N N . LEU A 1 166 ? -12.817 -0.392 -8.584 1.00 88.25 166 LEU A N 1
ATOM 1314 C CA . LEU A 1 166 ? -12.033 0.682 -7.968 1.00 88.25 166 LEU A CA 1
ATOM 1315 C C . LEU A 1 166 ? -10.687 0.175 -7.421 1.00 88.25 166 LEU A C 1
ATOM 1317 O O . LEU A 1 166 ? -9.666 0.841 -7.592 1.00 88.25 166 LEU A O 1
ATOM 1321 N N . VAL A 1 167 ? -10.660 -1.024 -6.828 1.00 86.75 167 VAL A N 1
ATOM 1322 C CA . VAL A 1 167 ? -9.428 -1.688 -6.372 1.00 86.75 167 VAL A CA 1
ATOM 1323 C C . VAL A 1 167 ? -8.504 -2.019 -7.549 1.00 86.75 167 VAL A C 1
ATOM 1325 O O . VAL A 1 167 ? -7.306 -1.754 -7.464 1.00 86.75 167 VAL A O 1
ATOM 1328 N N . ARG A 1 168 ? -9.030 -2.552 -8.661 1.00 90.44 168 ARG A N 1
ATOM 1329 C CA . ARG A 1 168 ? -8.239 -2.848 -9.874 1.00 90.44 168 ARG A CA 1
ATOM 1330 C C . ARG A 1 168 ? -7.646 -1.594 -10.510 1.00 90.44 168 ARG A C 1
ATOM 1332 O O . ARG A 1 168 ? -6.451 -1.584 -10.810 1.00 90.44 168 ARG A O 1
ATOM 1339 N N . ASP A 1 169 ? -8.450 -0.548 -10.674 1.00 87.06 169 ASP A N 1
ATOM 1340 C CA . ASP A 1 169 ? -8.027 0.724 -11.270 1.00 87.06 169 ASP A CA 1
ATOM 1341 C C . ASP A 1 169 ? -6.944 1.381 -10.378 1.00 87.06 169 ASP A C 1
ATOM 1343 O O . ASP A 1 169 ? -5.869 1.758 -10.853 1.00 87.06 169 ASP A O 1
ATOM 1347 N N . SER A 1 170 ? -7.154 1.401 -9.055 1.00 84.88 170 SER A N 1
ATOM 1348 C CA . SER A 1 170 ? -6.186 1.926 -8.073 1.00 84.88 170 SER A CA 1
ATOM 1349 C C . SER A 1 170 ? -4.869 1.144 -8.042 1.00 84.88 170 SER A C 1
ATOM 1351 O O . SER A 1 170 ? -3.790 1.740 -7.994 1.00 84.88 170 SER A O 1
ATOM 1353 N N . LEU A 1 171 ? -4.937 -0.191 -8.088 1.00 82.81 171 LEU A N 1
ATOM 1354 C CA . LEU A 1 171 ? -3.758 -1.056 -8.069 1.00 82.81 171 LEU A CA 1
ATOM 1355 C C . LEU A 1 171 ? -2.957 -0.965 -9.376 1.00 82.81 171 LEU A C 1
ATOM 1357 O O . LEU A 1 171 ? -1.730 -1.009 -9.334 1.00 82.81 171 LEU A O 1
ATOM 1361 N N . THR A 1 172 ? -3.625 -0.765 -10.516 1.00 87.62 172 THR A N 1
ATOM 1362 C CA . THR A 1 172 ? -2.963 -0.523 -11.811 1.00 87.62 172 THR A CA 1
ATOM 1363 C C . THR A 1 172 ? -2.121 0.752 -11.742 1.00 87.62 172 THR A C 1
ATOM 1365 O O . THR A 1 172 ? -0.910 0.705 -11.959 1.00 87.62 172 THR A O 1
ATOM 1368 N N . ASN A 1 173 ? -2.728 1.860 -11.300 1.00 82.44 173 ASN A N 1
ATOM 1369 C CA . ASN A 1 173 ? -2.046 3.148 -11.130 1.00 82.44 173 ASN A CA 1
ATOM 1370 C C . ASN A 1 173 ? -0.865 3.075 -10.141 1.00 82.44 173 ASN A C 1
ATOM 1372 O O . ASN A 1 173 ? 0.172 3.709 -10.353 1.00 82.44 173 ASN A O 1
ATOM 1376 N N . LEU A 1 174 ? -1.003 2.300 -9.057 1.00 79.31 174 LEU A N 1
ATOM 1377 C CA . LEU A 1 174 ? 0.085 2.059 -8.107 1.00 79.31 174 LEU A CA 1
ATOM 1378 C C . LEU A 1 174 ? 1.254 1.319 -8.770 1.00 79.31 174 LEU A C 1
ATOM 1380 O O . LEU A 1 174 ? 2.398 1.754 -8.639 1.00 79.31 174 LEU A O 1
ATOM 1384 N N . LEU A 1 175 ? 0.974 0.225 -9.481 1.00 85.00 175 LEU A N 1
ATOM 1385 C CA . LEU A 1 175 ? 1.999 -0.601 -10.118 1.00 85.00 175 LEU A CA 1
ATOM 1386 C C . LEU A 1 175 ? 2.750 0.160 -11.203 1.00 85.00 175 LEU A C 1
ATOM 1388 O O . LEU A 1 175 ? 3.974 0.109 -11.216 1.00 85.00 175 LEU A O 1
ATOM 1392 N N . ASP A 1 176 ? 2.066 0.911 -12.063 1.00 85.56 176 ASP A N 1
ATOM 1393 C CA . ASP A 1 176 ? 2.734 1.667 -13.128 1.00 85.56 176 ASP A CA 1
ATOM 1394 C C . ASP A 1 176 ? 3.679 2.736 -12.567 1.00 85.56 176 ASP A C 1
ATOM 1396 O O . ASP A 1 176 ? 4.807 2.887 -13.045 1.00 85.56 176 ASP A O 1
ATOM 1400 N N . ARG A 1 177 ? 3.293 3.393 -11.466 1.00 81.06 177 ARG A N 1
ATOM 1401 C CA . ARG A 1 177 ? 4.175 4.307 -10.729 1.00 81.06 177 ARG A CA 1
ATOM 1402 C C . ARG A 1 177 ? 5.381 3.592 -10.109 1.00 81.06 177 ARG A C 1
ATOM 1404 O O . ARG A 1 177 ? 6.485 4.130 -10.159 1.00 81.06 177 ARG A O 1
ATOM 1411 N N . LEU A 1 178 ? 5.195 2.405 -9.525 1.00 79.81 178 LEU A N 1
ATOM 1412 C CA . LEU A 1 178 ? 6.294 1.624 -8.940 1.00 79.81 178 LEU A CA 1
ATOM 1413 C C . LEU A 1 178 ? 7.252 1.080 -10.013 1.00 79.81 178 LEU A C 1
ATOM 1415 O O . LEU A 1 178 ? 8.465 1.140 -9.831 1.00 79.81 178 LEU A O 1
ATOM 1419 N N . ARG A 1 179 ? 6.731 0.629 -11.160 1.00 86.50 179 ARG A N 1
ATOM 1420 C CA . ARG A 1 179 ? 7.519 0.198 -12.327 1.00 86.50 179 ARG A CA 1
ATOM 1421 C C . ARG A 1 179 ? 8.365 1.337 -12.884 1.00 86.50 179 ARG A C 1
ATOM 1423 O O . ARG A 1 179 ? 9.559 1.153 -13.086 1.00 86.50 179 ARG A O 1
ATOM 1430 N N . ALA A 1 180 ? 7.778 2.523 -13.059 1.00 81.19 180 ALA A N 1
ATOM 1431 C CA . ALA A 1 180 ? 8.513 3.707 -13.502 1.00 81.19 180 ALA A CA 1
ATOM 1432 C C . ALA A 1 180 ? 9.677 4.052 -12.552 1.00 81.19 180 ALA A C 1
ATOM 1434 O O . ALA A 1 180 ? 10.775 4.352 -13.015 1.00 81.19 180 ALA A O 1
ATOM 1435 N N . GLN A 1 181 ? 9.469 3.942 -11.233 1.00 76.62 181 GLN A N 1
ATOM 1436 C CA . GLN A 1 181 ? 10.527 4.140 -10.232 1.00 76.62 181 GLN A CA 1
ATOM 1437 C C . GLN A 1 181 ? 11.586 3.029 -10.230 1.00 76.62 181 GLN A C 1
ATOM 1439 O O . GLN A 1 181 ? 12.747 3.308 -9.941 1.00 76.62 181 GLN A O 1
ATOM 1444 N N . TYR A 1 182 ? 11.212 1.783 -10.530 1.00 81.44 182 TYR A N 1
ATOM 1445 C CA . TYR A 1 182 ? 12.153 0.669 -10.652 1.00 81.44 182 TYR A CA 1
ATOM 1446 C C . TYR A 1 182 ? 13.073 0.860 -11.865 1.00 81.44 182 TYR A C 1
ATOM 1448 O O . TYR A 1 182 ? 14.295 0.842 -11.730 1.00 81.44 182 TYR A O 1
ATOM 1456 N N . THR A 1 183 ? 12.498 1.147 -13.035 1.00 83.38 183 THR A N 1
ATOM 1457 C CA . THR A 1 183 ? 13.255 1.403 -14.270 1.00 83.38 183 THR A CA 1
ATOM 1458 C C . THR A 1 183 ? 14.073 2.700 -14.210 1.00 83.38 183 THR A C 1
ATOM 1460 O O . THR A 1 183 ? 15.101 2.794 -14.866 1.00 83.38 183 THR A O 1
ATOM 1463 N N . SER A 1 184 ? 13.693 3.695 -13.396 1.00 78.00 184 SER A N 1
ATOM 1464 C CA . SER A 1 184 ? 14.526 4.893 -13.187 1.00 78.00 184 SER A CA 1
ATOM 1465 C C . SER A 1 184 ? 15.662 4.704 -12.170 1.00 78.00 184 SER A C 1
ATOM 1467 O O . SER A 1 184 ? 16.423 5.642 -11.943 1.00 78.00 184 SER A O 1
ATOM 1469 N N . LYS A 1 185 ? 15.731 3.554 -11.484 1.00 77.94 185 LYS A N 1
ATOM 1470 C CA . LYS A 1 185 ? 16.723 3.249 -10.434 1.00 77.94 185 LYS A CA 1
ATOM 1471 C C . LYS A 1 185 ? 17.590 2.026 -10.747 1.00 77.94 185 LYS A C 1
ATOM 1473 O O . LYS A 1 185 ? 18.571 1.800 -10.045 1.00 77.94 185 LYS A O 1
ATOM 1478 N N . THR A 1 186 ? 17.227 1.229 -11.750 1.00 77.88 186 THR A N 1
ATOM 1479 C CA . THR A 1 186 ? 17.942 0.009 -12.141 1.00 77.88 186 THR A CA 1
ATOM 1480 C C . THR A 1 186 ? 17.955 -0.120 -13.662 1.00 77.88 186 THR A C 1
ATOM 1482 O O . THR A 1 186 ? 16.964 0.211 -14.309 1.00 77.88 186 THR A O 1
ATOM 1485 N N . ASP A 1 187 ? 19.025 -0.686 -14.221 1.00 81.25 187 ASP A N 1
ATOM 1486 C CA . ASP A 1 187 ? 19.102 -1.027 -15.651 1.00 81.25 187 ASP A CA 1
ATOM 1487 C C . ASP A 1 187 ? 18.281 -2.285 -16.020 1.00 81.25 187 ASP A C 1
ATOM 1489 O O . ASP A 1 187 ? 18.256 -2.702 -17.180 1.00 81.25 187 ASP A O 1
ATOM 1493 N N . ARG A 1 188 ? 17.613 -2.912 -15.040 1.00 81.12 188 ARG A N 1
ATOM 1494 C CA . ARG A 1 188 ? 16.828 -4.140 -15.217 1.00 81.12 188 ARG A CA 1
ATOM 1495 C C . ARG A 1 188 ? 15.418 -3.850 -15.718 1.00 81.12 188 ARG A C 1
ATOM 1497 O O . ARG A 1 188 ? 14.773 -2.872 -15.330 1.00 81.12 188 ARG A O 1
ATOM 1504 N N . LYS A 1 189 ? 14.886 -4.762 -16.531 1.00 86.19 189 LYS A N 1
ATOM 1505 C CA . LYS A 1 189 ? 13.493 -4.718 -16.992 1.00 86.19 189 LYS A CA 1
ATOM 1506 C C . LYS A 1 189 ? 12.561 -5.418 -16.004 1.00 86.19 189 LYS A C 1
ATOM 1508 O O . LYS A 1 189 ? 12.879 -6.479 -15.476 1.00 86.19 189 LYS A O 1
ATOM 1513 N N . VAL A 1 190 ? 11.366 -4.862 -15.800 1.00 85.88 190 VAL A N 1
ATOM 1514 C CA . VAL A 1 190 ? 10.326 -5.463 -14.935 1.00 85.88 190 VAL A CA 1
ATOM 1515 C C . VAL A 1 190 ? 9.867 -6.816 -15.497 1.00 85.88 190 VAL A C 1
ATOM 1517 O O . VAL A 1 190 ? 9.491 -7.725 -14.763 1.00 85.88 190 VAL A O 1
ATOM 1520 N N . GLU A 1 191 ? 9.949 -6.971 -16.813 1.00 89.31 191 GLU A N 1
ATOM 1521 C CA . GLU A 1 191 ? 9.683 -8.200 -17.549 1.00 89.31 191 GLU A CA 1
ATOM 1522 C C . GLU A 1 191 ? 10.644 -9.349 -17.165 1.00 89.31 191 GLU A C 1
ATOM 1524 O O . GLU A 1 191 ? 10.244 -10.512 -17.200 1.00 89.31 191 GLU A O 1
ATOM 1529 N N . GLU A 1 192 ? 11.875 -9.055 -16.721 1.00 87.06 192 GLU A N 1
ATOM 1530 C CA . GLU A 1 192 ? 12.793 -10.074 -16.180 1.00 87.06 192 GLU A CA 1
ATOM 1531 C C . GLU A 1 192 ? 12.274 -10.626 -14.848 1.00 87.06 192 GLU A C 1
ATOM 1533 O O . GLU A 1 192 ? 12.189 -11.840 -14.679 1.00 87.06 192 GLU A O 1
ATOM 1538 N N . LEU A 1 193 ? 11.843 -9.741 -13.939 1.00 87.19 193 LEU A N 1
ATOM 1539 C CA . LEU A 1 193 ? 11.231 -10.121 -12.660 1.00 87.19 193 LEU A CA 1
ATOM 1540 C C . LEU A 1 193 ? 9.948 -10.941 -12.867 1.00 87.19 193 LEU A C 1
ATOM 1542 O O . LEU A 1 193 ? 9.657 -11.843 -12.088 1.00 87.19 193 LEU A O 1
ATOM 1546 N N . ALA A 1 194 ? 9.183 -10.664 -13.927 1.00 87.94 194 ALA A N 1
ATOM 1547 C CA . ALA A 1 194 ? 7.998 -11.448 -14.277 1.00 87.94 194 ALA A CA 1
ATOM 1548 C C . ALA A 1 194 ? 8.346 -12.860 -14.765 1.00 87.94 194 ALA A C 1
ATOM 1550 O O . ALA A 1 194 ? 7.658 -13.818 -14.411 1.00 87.94 194 ALA A O 1
ATOM 1551 N N . CYS A 1 195 ? 9.432 -13.000 -15.529 1.00 85.44 195 CYS A N 1
ATOM 1552 C CA . CYS A 1 195 ? 9.971 -14.297 -15.925 1.00 85.44 195 CYS A CA 1
ATOM 1553 C C . CYS A 1 195 ? 10.490 -15.081 -14.705 1.00 85.44 195 CYS A C 1
ATOM 1555 O O . CYS A 1 195 ? 10.124 -16.240 -14.516 1.00 85.44 195 CYS A O 1
ATOM 1557 N N . GLU A 1 196 ? 11.266 -14.435 -13.829 1.00 86.19 196 GLU A N 1
ATOM 1558 C CA . GLU A 1 196 ? 11.758 -15.006 -12.567 1.00 86.19 196 GLU A CA 1
ATOM 1559 C C . GLU A 1 196 ? 10.606 -15.481 -11.664 1.00 86.19 196 GLU A C 1
ATOM 1561 O O . GLU A 1 196 ? 10.604 -16.639 -11.241 1.00 86.19 196 GLU A O 1
ATOM 1566 N N . LEU A 1 197 ? 9.584 -14.643 -11.444 1.00 84.94 197 LEU A N 1
ATOM 1567 C CA . LEU A 1 197 ? 8.400 -14.995 -10.654 1.00 84.94 197 LEU A CA 1
ATOM 1568 C C . LEU A 1 197 ? 7.639 -16.181 -11.264 1.00 84.94 197 LEU A C 1
ATOM 1570 O O . LEU A 1 197 ? 7.286 -17.114 -10.545 1.00 84.94 197 LEU A O 1
ATOM 1574 N N . LYS A 1 198 ? 7.403 -16.185 -12.584 1.00 84.94 198 LYS A N 1
ATOM 1575 C CA . LYS A 1 198 ? 6.750 -17.310 -13.277 1.00 84.94 198 LYS A CA 1
ATOM 1576 C C . LYS A 1 198 ? 7.535 -18.609 -13.126 1.00 84.94 198 LYS A C 1
ATOM 1578 O O . LYS A 1 198 ? 6.943 -19.643 -12.830 1.00 84.94 198 LYS A O 1
ATOM 1583 N N . ASN A 1 199 ? 8.853 -18.559 -13.294 1.00 82.38 199 ASN A N 1
ATOM 1584 C CA . ASN A 1 199 ? 9.714 -19.730 -13.149 1.00 82.38 199 ASN A CA 1
ATOM 1585 C C . ASN A 1 199 ? 9.707 -20.256 -11.708 1.00 82.38 199 ASN A C 1
ATOM 1587 O O . ASN A 1 199 ? 9.602 -21.465 -11.513 1.00 82.38 199 ASN A O 1
ATOM 1591 N N . ALA A 1 200 ? 9.728 -19.370 -10.708 1.00 77.88 200 ALA A N 1
ATOM 1592 C CA . ALA A 1 200 ? 9.574 -19.750 -9.307 1.00 77.88 200 ALA A CA 1
ATOM 1593 C C . ALA A 1 200 ? 8.209 -20.412 -9.044 1.00 77.88 200 ALA A C 1
ATOM 1595 O O . ALA A 1 200 ? 8.164 -21.520 -8.514 1.00 77.88 200 ALA A O 1
ATOM 1596 N N . LEU A 1 201 ? 7.100 -19.794 -9.466 1.00 77.38 201 LEU A N 1
ATOM 1597 C CA . LEU A 1 201 ? 5.749 -20.348 -9.298 1.00 77.38 201 LEU A CA 1
ATOM 1598 C C . LEU A 1 201 ? 5.587 -21.717 -9.982 1.00 77.38 201 LEU A C 1
ATOM 1600 O O . LEU A 1 201 ? 4.983 -22.620 -9.410 1.00 77.38 201 LEU A O 1
ATOM 1604 N N . ASN A 1 202 ? 6.173 -21.904 -11.166 1.00 79.19 202 ASN A N 1
ATOM 1605 C CA . ASN A 1 202 ? 6.173 -23.193 -11.860 1.00 79.19 202 ASN A CA 1
ATOM 1606 C C . ASN A 1 202 ? 7.024 -24.251 -11.131 1.00 79.19 202 ASN A C 1
ATOM 1608 O O . ASN A 1 202 ? 6.628 -25.412 -11.077 1.00 79.19 202 ASN A O 1
ATOM 1612 N N . ALA A 1 203 ? 8.170 -23.865 -10.560 1.00 74.06 203 ALA A N 1
ATOM 1613 C CA . ALA A 1 203 ? 9.077 -24.774 -9.854 1.00 74.06 203 ALA A CA 1
ATOM 1614 C C . ALA A 1 203 ? 8.557 -25.205 -8.470 1.00 74.06 203 ALA A C 1
ATOM 1616 O O . ALA A 1 203 ? 8.753 -26.353 -8.076 1.00 74.06 203 ALA A O 1
ATOM 1617 N N . TYR A 1 204 ? 7.880 -24.310 -7.743 1.00 60.94 204 TYR A N 1
ATOM 1618 C CA . TYR A 1 204 ? 7.224 -24.629 -6.467 1.00 60.94 204 TYR A CA 1
ATOM 1619 C C . TYR A 1 204 ? 5.839 -25.277 -6.642 1.00 60.94 204 TYR A C 1
ATOM 1621 O O . TYR A 1 204 ? 5.294 -25.825 -5.683 1.00 60.94 204 TYR A O 1
ATOM 1629 N N . GLY A 1 205 ? 5.288 -25.248 -7.860 1.00 58.19 205 GLY A N 1
ATOM 1630 C CA . GLY A 1 205 ? 3.952 -25.738 -8.182 1.00 58.19 205 GLY A CA 1
ATOM 1631 C C . GLY A 1 205 ? 2.838 -24.882 -7.573 1.00 58.19 205 GLY A C 1
ATOM 1632 O O . GLY A 1 205 ? 3.071 -23.881 -6.894 1.00 58.19 205 GLY A O 1
ATOM 1633 N N . THR A 1 206 ? 1.587 -25.289 -7.790 1.00 51.75 206 THR A N 1
ATOM 1634 C CA . THR A 1 206 ? 0.456 -24.699 -7.066 1.00 51.75 206 THR A CA 1
ATOM 1635 C C . THR A 1 206 ? 0.554 -25.119 -5.598 1.00 51.75 206 THR A C 1
ATOM 1637 O O . THR A 1 206 ? 0.520 -26.326 -5.337 1.00 51.75 206 THR A O 1
ATOM 1640 N N . PRO A 1 207 ? 0.615 -24.192 -4.621 1.00 47.88 207 PRO A N 1
ATOM 1641 C CA . PRO A 1 207 ? 0.513 -24.571 -3.220 1.00 47.88 207 PRO A CA 1
ATOM 1642 C C . PRO A 1 207 ? -0.813 -25.304 -3.021 1.00 47.88 207 PRO A C 1
ATOM 1644 O O . PRO A 1 207 ? -1.878 -24.731 -3.274 1.00 47.88 207 PRO A O 1
ATOM 1647 N N . GLN A 1 208 ? -0.771 -26.571 -2.592 1.00 41.09 208 GLN A N 1
ATOM 1648 C CA . GLN A 1 208 ? -1.995 -27.231 -2.156 1.00 41.09 208 GLN A CA 1
ATOM 1649 C C . GLN A 1 208 ? -2.574 -26.397 -1.018 1.00 41.09 208 GLN A C 1
ATOM 1651 O O . GLN A 1 208 ? -1.899 -26.122 -0.024 1.00 41.09 208 GLN A O 1
ATOM 1656 N N . ARG A 1 209 ? -3.822 -25.959 -1.193 1.00 39.09 209 ARG A N 1
ATOM 1657 C CA . ARG A 1 209 ? -4.558 -25.211 -0.180 1.00 39.09 209 ARG A CA 1
ATOM 1658 C C . ARG A 1 209 ? -4.855 -26.184 0.959 1.00 39.09 209 ARG A C 1
ATOM 1660 O O . ARG A 1 209 ? -5.886 -26.847 0.950 1.00 39.09 209 ARG A O 1
ATOM 1667 N N . VAL A 1 210 ? -3.924 -26.309 1.903 1.00 42.81 210 VAL A N 1
ATOM 1668 C CA . VAL A 1 210 ? -4.181 -27.009 3.161 1.00 42.81 210 VAL A CA 1
ATOM 1669 C C . VAL A 1 210 ? -5.280 -26.214 3.853 1.00 42.81 210 VAL A C 1
ATOM 1671 O O . VAL A 1 210 ? -5.060 -25.069 4.253 1.00 42.81 210 VAL A O 1
ATOM 1674 N N . GLU A 1 211 ? -6.483 -26.780 3.930 1.00 37.91 211 GLU A N 1
ATOM 1675 C CA . GLU A 1 211 ? -7.542 -26.191 4.736 1.00 37.91 211 GLU A CA 1
ATOM 1676 C C . GLU A 1 211 ? -7.070 -26.172 6.187 1.00 37.91 211 GLU A C 1
ATOM 1678 O O . GLU A 1 211 ? -6.902 -27.212 6.826 1.00 37.91 211 GLU A O 1
ATOM 1683 N N . ILE A 1 212 ? -6.827 -24.967 6.703 1.00 43.56 212 ILE A N 1
ATOM 1684 C CA . ILE A 1 212 ? -6.499 -24.765 8.108 1.00 43.56 212 ILE A CA 1
ATOM 1685 C C . ILE A 1 212 ? -7.777 -25.051 8.893 1.00 43.56 212 ILE A C 1
ATOM 1687 O O . ILE A 1 212 ? -8.637 -24.187 9.063 1.00 43.56 212 ILE A O 1
ATOM 1691 N N . ASN A 1 213 ? -7.919 -26.293 9.348 1.00 52.81 213 ASN A N 1
ATOM 1692 C CA . ASN A 1 213 ? -8.987 -26.674 10.252 1.00 52.81 213 ASN A CA 1
ATOM 1693 C C . ASN A 1 213 ? -8.724 -26.019 11.615 1.00 52.81 213 ASN A C 1
ATOM 1695 O O . ASN A 1 213 ? -8.001 -26.558 12.446 1.00 52.81 213 ASN A O 1
ATOM 1699 N N . PHE A 1 214 ? -9.335 -24.856 11.849 1.00 45.91 214 PHE A N 1
ATOM 1700 C CA . PHE A 1 214 ? -9.235 -24.108 13.107 1.00 45.91 214 PHE A CA 1
ATOM 1701 C C . PHE A 1 214 ? -9.751 -24.877 14.341 1.00 45.91 214 PHE A C 1
ATOM 1703 O O . PHE A 1 214 ? -9.505 -24.443 15.462 1.00 45.91 214 PHE A O 1
ATOM 1710 N N . ASN A 1 215 ? -10.441 -26.008 14.144 1.00 63.47 215 ASN A N 1
ATOM 1711 C CA . ASN A 1 215 ? -10.891 -26.910 15.208 1.00 63.47 215 ASN A CA 1
ATOM 1712 C C . ASN A 1 215 ? -9.965 -28.129 15.397 1.00 63.47 215 ASN A C 1
ATOM 1714 O O . ASN A 1 215 ? -10.250 -28.981 16.239 1.00 63.47 215 ASN A O 1
ATOM 1718 N N . ALA A 1 216 ? -8.884 -28.256 14.619 1.00 53.97 216 ALA A N 1
ATOM 1719 C CA . ALA A 1 216 ? -7.879 -29.284 14.857 1.00 53.97 216 ALA A CA 1
ATOM 1720 C C . ALA A 1 216 ? -7.146 -28.992 16.183 1.00 53.97 216 ALA A C 1
ATOM 1722 O O . ALA A 1 216 ? -6.770 -27.842 16.431 1.00 53.97 216 ALA A O 1
ATOM 1723 N N . PRO A 1 217 ? -6.928 -29.999 17.048 1.00 51.56 217 PRO A N 1
ATOM 1724 C CA . PRO A 1 217 ? -6.164 -29.803 18.271 1.00 51.56 217 PRO A CA 1
ATOM 1725 C C . PRO A 1 217 ? -4.726 -29.395 17.930 1.00 51.56 217 PRO A C 1
ATOM 1727 O O . PRO A 1 217 ? -4.069 -30.033 17.111 1.00 51.56 217 PRO A O 1
ATOM 1730 N N . SER A 1 218 ? -4.237 -28.332 18.572 1.00 47.69 218 SER A N 1
ATOM 1731 C CA . SER A 1 218 ? -2.857 -27.863 18.415 1.00 47.69 218 SER A CA 1
ATOM 1732 C C . SER A 1 218 ? -1.865 -28.958 18.814 1.00 47.69 218 SER A C 1
ATOM 1734 O O . SER A 1 218 ? -1.852 -29.383 19.970 1.00 47.69 218 SER A O 1
ATOM 1736 N N . GLU A 1 219 ? -0.982 -29.356 17.893 1.00 46.03 219 GLU A N 1
ATOM 1737 C CA . GLU A 1 219 ? 0.156 -30.241 18.196 1.00 46.03 219 GLU A CA 1
ATOM 1738 C C . GLU A 1 219 ? 1.107 -29.607 19.229 1.00 46.03 219 GLU A C 1
ATOM 1740 O O . GLU A 1 219 ? 1.761 -30.299 20.012 1.00 46.03 219 GLU A O 1
ATOM 1745 N N . PHE A 1 220 ? 1.123 -28.272 19.302 1.00 45.16 220 PHE A N 1
ATOM 1746 C CA . PHE A 1 220 ? 1.810 -27.520 20.343 1.00 45.16 220 PHE A CA 1
ATOM 1747 C C . PHE A 1 220 ? 0.949 -27.457 21.606 1.00 45.16 220 PHE A C 1
ATOM 1749 O O . PHE A 1 220 ? 0.201 -26.501 21.834 1.00 45.16 220 PHE A O 1
ATOM 1756 N N . VAL A 1 221 ? 1.082 -28.482 22.449 1.00 48.31 221 VAL A N 1
ATOM 1757 C CA . VAL A 1 221 ? 0.616 -28.450 23.840 1.00 48.31 221 VAL A CA 1
ATOM 1758 C C . VAL A 1 221 ? 1.580 -27.583 24.649 1.00 48.31 221 VAL A C 1
ATOM 1760 O O . VAL A 1 221 ? 2.648 -28.044 25.057 1.00 48.31 221 VAL A O 1
ATOM 1763 N N . ILE A 1 222 ? 1.202 -26.328 24.901 1.00 42.22 222 ILE A N 1
ATOM 1764 C CA . ILE A 1 222 ? 1.937 -25.447 25.817 1.00 42.22 222 ILE A CA 1
ATOM 1765 C C . ILE A 1 222 ? 1.782 -26.011 27.233 1.00 42.22 222 ILE A C 1
ATOM 1767 O O . ILE A 1 222 ? 0.769 -25.803 27.899 1.00 42.22 222 ILE A O 1
ATOM 1771 N N . ARG A 1 223 ? 2.785 -26.761 27.693 1.00 38.75 223 ARG A N 1
ATOM 1772 C CA . ARG A 1 223 ? 2.856 -27.232 29.077 1.00 38.75 223 ARG A CA 1
ATOM 1773 C C . ARG A 1 223 ? 3.316 -26.076 29.956 1.00 38.75 223 ARG A C 1
ATOM 1775 O O . ARG A 1 223 ? 4.477 -25.684 29.883 1.00 38.75 223 ARG A O 1
ATOM 1782 N N . SER A 1 224 ? 2.427 -25.555 30.797 1.00 39.94 224 SER A N 1
ATOM 1783 C CA . SER A 1 224 ? 2.817 -24.655 31.882 1.00 39.94 224 SER A CA 1
ATOM 1784 C C . SER A 1 224 ? 3.756 -25.392 32.836 1.00 39.94 224 SER A C 1
ATOM 1786 O O . SER A 1 224 ? 3.336 -26.308 33.541 1.00 39.94 224 SER A O 1
ATOM 1788 N N . THR A 1 225 ? 5.027 -25.003 32.848 1.00 42.53 225 THR A N 1
ATOM 1789 C CA . THR A 1 225 ? 5.972 -25.390 33.896 1.00 42.53 225 THR A CA 1
ATOM 1790 C C . THR A 1 225 ? 5.675 -24.572 35.148 1.00 42.53 225 THR A C 1
ATOM 1792 O O . THR A 1 225 ? 5.844 -23.353 35.134 1.00 42.53 225 THR A O 1
ATOM 1795 N N . THR A 1 226 ? 5.203 -25.258 36.187 1.00 49.88 226 THR A N 1
ATOM 1796 C CA . THR A 1 226 ? 5.172 -24.789 37.583 1.00 49.88 226 THR A CA 1
ATOM 1797 C C . THR A 1 226 ? 6.573 -24.709 38.167 1.00 49.88 226 THR A C 1
ATOM 1799 O O . THR A 1 226 ? 7.321 -25.684 37.916 1.00 49.88 226 THR A O 1
#

Sequence (226 aa):
MRRVAVTDNESENSSYTPTRRATVPAVSHSRTKLASINNKWLPISFSEENFYDSLNGVPLCQATIEENVKKLMKTDKIIDPSEFLELASEMHGTRPVIEKLVLGMVFMSNMVAKYDPYFIACTPAQNSTKDYVPFSHDFFRNVSAFIIKGFGQSTDMDVETYTTRLVRDSLTNLLDRLRAQYTSKTDRKVEELACELKNALNAYGTPQRVEINFNAPSEFVIRSTT